Protein AF-I2E0F6-F1 (afdb_monomer_lite)

Radius of gyration: 29.68 Å; chains: 1; bounding box: 61×40×73 Å

Foldseek 3Di:
DDDDDDDPARFDWDWDDDPVDIDIDGDDDADVPGDDDPDDDDDDPVVVVVVVVVVVVVVVVLVVLLVVQVVDPQAKAQQKDKDWDCLAAAPGWIDRLFKIKGFHPDPGDHWFKWAQDPVRDTDGFDWDDDPRIIITRGDHQKMWTDDPPTIMIMGRPVDDPVGDDNSQVDPDPSHRDDDDDDDD

Sequence (184 aa):
MQFKPKTIKPDTNFLVVTNKRTYVFSLETAKRGEPQTWMLRFDYPDTRAKNAAELARKREMARGLAASASAQSVHRNDQYMKRGDDVLSPTAMWDDGTLTYLQYATGRDLPRVFAILPDGSEALANVHMDGDTLVVHSVAREWVLRLGNAVMGIRNDGFAPDGNYNASGTTLPGMVRITKEQSK

Secondary structure (DSSP, 8-state):
------SSS--EEEEEE-SS-EEEEEE----TTSPP--------HHHHHHHHHHHHHHHHHHHHHHHHHHTS----B--EEEEE-GGG--SEEEE-SS-EEEE--SSSPPPEEEEEPTTS-EEEPPEEEETTEEEESS--SEEEEEETTEEEEEEETT--TT----TTSSSSTT----PPP---

Structure (mmCIF, N/CA/C/O backbone):
data_AF-I2E0F6-F1
#
_entry.id   AF-I2E0F6-F1
#
loop_
_atom_site.group_PDB
_atom_site.id
_atom_site.type_symbol
_atom_site.label_atom_id
_atom_site.label_alt_id
_atom_site.label_comp_id
_atom_site.label_asym_id
_atom_site.label_entity_id
_atom_site.label_seq_id
_atom_site.pdbx_PDB_ins_code
_atom_site.Cartn_x
_atom_site.Cartn_y
_atom_site.Cartn_z
_atom_site.occupancy
_atom_site.B_iso_or_equiv
_atom_site.auth_seq_id
_atom_site.auth_comp_id
_atom_site.auth_asym_id
_atom_site.auth_atom_id
_atom_site.pdbx_PDB_model_num
ATOM 1 N N . MET A 1 1 ? -27.341 5.640 26.958 1.00 60.59 1 MET A N 1
ATOM 2 C CA . MET A 1 1 ? -28.692 5.987 27.454 1.00 60.59 1 MET A CA 1
ATOM 3 C C . MET A 1 1 ? -28.598 7.314 28.181 1.00 60.59 1 MET A C 1
ATOM 5 O O . MET A 1 1 ? -27.612 7.516 28.876 1.00 60.59 1 MET A O 1
ATOM 9 N N . GLN A 1 2 ? -29.570 8.203 27.988 1.00 76.50 2 GLN A N 1
ATOM 10 C CA . GLN A 1 2 ? -29.637 9.500 28.660 1.00 76.50 2 GLN A CA 1
ATOM 11 C C . GLN A 1 2 ? -30.890 9.528 29.535 1.00 76.50 2 GLN A C 1
ATOM 13 O O . GLN A 1 2 ? -31.979 9.230 29.048 1.00 76.50 2 GLN A O 1
ATOM 18 N N . PHE A 1 3 ? -30.732 9.883 30.808 1.00 77.31 3 PHE A N 1
ATOM 19 C CA . PHE A 1 3 ? -31.836 9.996 31.756 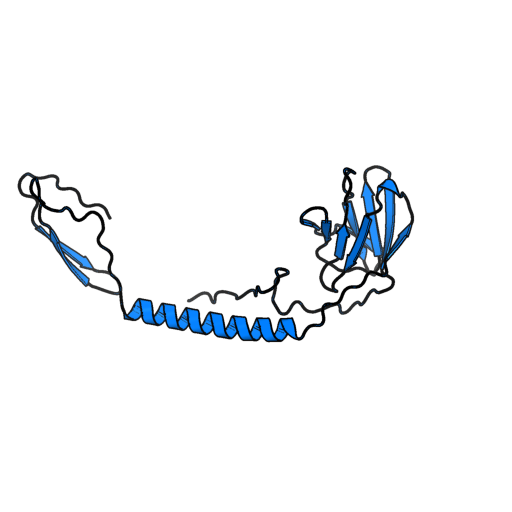1.00 77.31 3 PHE A CA 1
ATOM 20 C C . PHE A 1 3 ? -32.079 11.469 32.074 1.00 77.31 3 PHE A C 1
ATOM 22 O O . PHE A 1 3 ? -31.151 12.190 32.433 1.00 77.31 3 PHE A O 1
ATOM 29 N N . LYS A 1 4 ? -33.325 11.921 31.908 1.00 79.25 4 LYS A N 1
ATOM 30 C CA . LYS A 1 4 ? -33.754 13.277 32.258 1.00 79.25 4 LYS A CA 1
ATOM 31 C C . LYS A 1 4 ? -35.100 13.211 32.988 1.00 79.25 4 LYS A C 1
ATOM 33 O O . LYS A 1 4 ? -36.049 12.673 32.411 1.00 79.25 4 LYS A O 1
ATOM 38 N N . PRO A 1 5 ? -35.204 13.755 34.212 1.00 79.19 5 PRO A N 1
ATOM 39 C CA . PRO A 1 5 ? -36.464 13.819 34.943 1.00 79.19 5 PRO A CA 1
ATOM 40 C C . PRO A 1 5 ? -37.563 14.574 34.188 1.00 79.19 5 PRO A C 1
ATOM 42 O O . PRO A 1 5 ? -37.289 15.586 33.539 1.00 79.19 5 PRO A O 1
ATOM 45 N N . LYS A 1 6 ? -38.812 14.103 34.297 1.00 81.62 6 LYS A N 1
ATOM 46 C CA . LYS A 1 6 ? -40.003 14.770 33.729 1.00 81.62 6 LYS A CA 1
ATOM 47 C C . LYS A 1 6 ? -41.032 15.212 34.776 1.00 81.62 6 LYS A C 1
ATOM 49 O O . LYS A 1 6 ? -41.907 16.007 34.453 1.00 81.62 6 LYS A O 1
ATOM 54 N N . THR A 1 7 ? -40.946 14.707 36.004 1.00 79.19 7 THR A N 1
ATOM 55 C CA . THR A 1 7 ? -41.902 14.956 37.094 1.00 79.19 7 THR A CA 1
ATOM 56 C C . THR A 1 7 ? -41.237 15.657 38.277 1.00 79.19 7 THR A C 1
ATOM 58 O O . THR A 1 7 ? -40.022 15.615 38.437 1.00 79.19 7 THR A O 1
ATOM 61 N N . ILE A 1 8 ? -42.059 16.299 39.117 1.00 71.50 8 ILE A N 1
ATOM 62 C CA . ILE A 1 8 ? -41.630 17.107 40.276 1.00 71.50 8 ILE A CA 1
ATOM 63 C C . ILE A 1 8 ? -40.963 16.250 41.373 1.00 71.50 8 ILE A C 1
ATOM 65 O O . ILE A 1 8 ? -40.132 16.753 42.121 1.00 71.50 8 ILE A O 1
ATOM 69 N N . LYS A 1 9 ? -41.295 14.953 41.452 1.00 78.62 9 LYS A N 1
ATOM 70 C CA . LYS A 1 9 ? -40.655 13.958 42.332 1.00 78.62 9 LYS A CA 1
ATOM 71 C C . LYS A 1 9 ? -40.265 12.728 41.502 1.00 78.62 9 LYS A C 1
ATOM 73 O O . LYS A 1 9 ? -41.078 11.814 41.378 1.00 78.62 9 LYS A O 1
ATOM 78 N N . PRO A 1 10 ? -39.100 12.746 40.842 1.00 81.88 10 PRO A N 1
ATOM 79 C CA . PRO A 1 10 ? -38.738 11.737 39.850 1.00 81.88 10 PRO A CA 1
ATOM 80 C C . PRO A 1 10 ? -37.865 10.607 40.424 1.00 81.88 10 PRO A C 1
ATOM 82 O O . PRO A 1 10 ? -37.515 9.696 39.675 1.00 81.88 10 PRO A O 1
ATOM 85 N N . ASP A 1 11 ? -37.504 10.675 41.710 1.00 87.44 11 ASP A N 1
ATOM 86 C CA . ASP A 1 11 ? -36.624 9.703 42.360 1.00 87.44 11 ASP A CA 1
ATOM 87 C C . ASP A 1 11 ? -37.266 8.311 42.348 1.00 87.44 11 ASP A C 1
ATOM 89 O O . ASP A 1 11 ? -38.440 8.139 42.696 1.00 87.44 11 ASP A O 1
ATOM 93 N N . THR A 1 12 ? -36.521 7.311 41.881 1.00 88.62 12 THR A N 1
ATOM 94 C CA . THR A 1 12 ? -37.066 5.970 41.643 1.00 88.62 12 THR A CA 1
ATOM 95 C C . THR A 1 12 ? -35.973 4.914 41.514 1.00 88.62 12 THR A C 1
ATOM 97 O O . THR A 1 12 ? -34.803 5.228 41.309 1.00 88.62 12 THR A O 1
ATOM 100 N N . ASN A 1 13 ? -36.363 3.642 41.577 1.00 89.44 13 ASN A N 1
ATOM 101 C CA . ASN A 1 13 ? -35.471 2.520 41.305 1.00 89.44 13 ASN A CA 1
ATOM 102 C C . ASN A 1 13 ? -35.531 2.139 39.826 1.00 89.44 13 ASN A C 1
ATOM 104 O O . ASN A 1 13 ? -36.595 2.143 39.206 1.00 89.44 13 ASN A O 1
ATOM 108 N N . PHE A 1 14 ? -34.393 1.744 39.267 1.00 88.56 14 PHE A N 1
ATOM 109 C CA . PHE A 1 14 ? -34.283 1.342 37.873 1.00 88.56 14 PHE A CA 1
ATOM 110 C C . PHE A 1 14 ? -33.482 0.046 37.735 1.00 88.56 14 PHE A C 1
ATOM 112 O O . PHE A 1 14 ? -32.367 -0.071 38.241 1.00 88.56 14 PHE A O 1
ATOM 119 N N . LEU A 1 15 ? -34.057 -0.933 37.036 1.00 92.88 15 LEU A N 1
ATOM 120 C CA . LEU A 1 15 ? -33.448 -2.237 36.790 1.00 92.88 15 LEU A CA 1
ATOM 121 C C . LEU A 1 15 ? -33.020 -2.340 35.325 1.00 92.88 15 LEU A C 1
ATOM 123 O O . LEU A 1 15 ? -33.834 -2.158 34.421 1.00 92.88 15 LEU A O 1
ATOM 127 N N . VAL A 1 16 ? -31.761 -2.704 35.087 1.00 92.06 16 VAL A N 1
ATOM 128 C CA . VAL A 1 16 ? -31.258 -3.056 33.754 1.00 92.06 16 VAL A CA 1
ATOM 129 C C . VAL A 1 16 ? -30.823 -4.508 33.764 1.00 92.06 16 VAL A C 1
ATOM 131 O O . VAL A 1 16 ? -29.862 -4.868 34.437 1.00 92.06 16 VAL A O 1
ATOM 134 N N . VAL A 1 17 ? -31.495 -5.338 32.975 1.00 93.94 17 VAL A N 1
ATOM 135 C CA . VAL A 1 17 ? -31.113 -6.737 32.770 1.00 93.94 17 VAL A CA 1
ATOM 136 C C . VAL A 1 17 ? -30.470 -6.862 31.397 1.00 93.94 17 VAL A C 1
ATOM 138 O O . VAL A 1 17 ? -31.030 -6.431 30.392 1.00 93.94 17 VAL A O 1
ATOM 141 N N . THR A 1 18 ? -29.275 -7.437 31.351 1.00 92.62 18 THR A N 1
ATOM 142 C CA . THR A 1 18 ? -28.560 -7.747 30.108 1.00 92.62 18 THR A CA 1
ATOM 143 C C . THR A 1 18 ? -28.291 -9.244 30.028 1.00 92.62 18 THR A C 1
ATOM 145 O O . THR A 1 18 ? -28.455 -9.968 31.005 1.00 92.62 18 THR A O 1
ATOM 148 N N . ASN A 1 19 ? -27.793 -9.713 28.885 1.00 91.06 19 ASN A N 1
ATOM 149 C CA . ASN A 1 19 ? -27.371 -11.105 28.715 1.00 91.06 19 ASN A CA 1
ATOM 150 C C . ASN A 1 19 ? -26.178 -11.526 29.598 1.00 91.06 19 ASN A C 1
ATOM 152 O O . ASN A 1 19 ? -25.868 -12.710 29.661 1.00 91.06 19 ASN A O 1
ATOM 156 N N . LYS A 1 20 ? -25.473 -10.578 30.232 1.00 90.69 20 LYS A N 1
ATOM 157 C CA . LYS A 1 20 ? -24.277 -10.855 31.048 1.00 90.69 20 LYS A CA 1
ATOM 158 C C . LYS A 1 20 ? -24.418 -10.448 32.509 1.00 90.69 20 LYS A C 1
ATOM 160 O O . LYS A 1 20 ? -23.725 -11.008 33.352 1.00 90.69 20 LYS A O 1
ATOM 165 N N . ARG A 1 21 ? -25.212 -9.415 32.802 1.00 91.06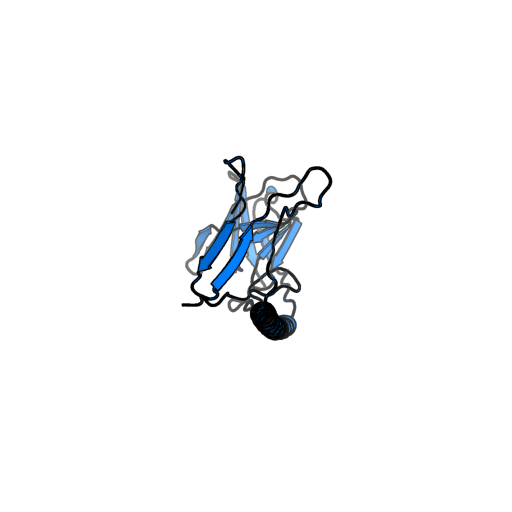 21 ARG A N 1
ATOM 166 C CA . ARG A 1 21 ? -25.278 -8.762 34.119 1.00 91.06 21 ARG A CA 1
ATOM 167 C C . ARG A 1 21 ? -26.648 -8.138 34.363 1.00 91.06 21 ARG A C 1
ATOM 169 O O . ARG A 1 21 ? -27.287 -7.667 33.419 1.00 91.06 21 ARG A O 1
ATOM 176 N N . THR A 1 22 ? -27.017 -8.052 35.633 1.00 94.31 22 THR A N 1
ATOM 177 C CA . THR A 1 22 ? -28.180 -7.306 36.118 1.00 94.31 22 THR A CA 1
ATOM 178 C C . THR A 1 22 ? -27.693 -6.134 36.961 1.00 94.31 22 THR A C 1
ATOM 180 O O . THR A 1 22 ? -26.847 -6.317 37.833 1.00 94.31 22 THR A O 1
ATOM 183 N N . TYR A 1 23 ? -28.215 -4.940 36.697 1.00 93.31 23 TYR A N 1
ATOM 184 C CA . TYR A 1 23 ? -27.896 -3.713 37.422 1.00 93.31 23 TYR A CA 1
ATOM 185 C C . TYR A 1 23 ? -29.151 -3.184 38.098 1.00 93.31 23 TYR A C 1
ATOM 187 O O . TYR A 1 23 ? -30.206 -3.106 37.468 1.00 93.31 23 TYR A O 1
ATOM 195 N N . VAL A 1 24 ? -29.012 -2.785 39.357 1.00 93.56 24 VAL A N 1
ATOM 196 C CA . VAL A 1 24 ? -30.044 -2.085 40.120 1.00 93.56 24 VAL A CA 1
ATOM 197 C C . VAL A 1 24 ? -29.503 -0.695 40.422 1.00 93.56 24 VAL A C 1
ATOM 199 O O . VAL A 1 24 ? -28.418 -0.564 40.987 1.00 93.56 24 VAL A O 1
ATOM 202 N N . PHE A 1 25 ? -30.242 0.332 40.025 1.00 91.62 25 PHE A N 1
ATOM 203 C CA . PHE A 1 25 ? -29.900 1.730 40.245 1.00 91.62 25 PHE A CA 1
ATOM 204 C C . PHE A 1 25 ? -30.945 2.383 41.143 1.00 91.62 25 PHE A C 1
ATOM 206 O O . PHE A 1 25 ? -32.141 2.218 40.906 1.00 91.62 25 PHE A O 1
ATOM 213 N N . SER A 1 26 ? -30.487 3.164 42.119 1.00 90.56 26 SER A N 1
ATOM 214 C CA . SER A 1 26 ? -31.290 4.228 42.723 1.00 90.56 26 SER A CA 1
ATOM 215 C C . SER A 1 26 ? -31.055 5.492 41.899 1.00 90.56 26 SER A C 1
ATOM 217 O O . SER A 1 26 ? -29.905 5.887 41.697 1.00 90.56 26 SER A O 1
ATOM 219 N N . LEU A 1 27 ? -32.117 6.075 41.350 1.00 88.94 27 LEU A N 1
ATOM 220 C CA . LEU A 1 27 ? -32.063 7.342 40.631 1.00 88.94 27 LEU A CA 1
ATOM 221 C C . LEU A 1 27 ? -32.519 8.451 41.570 1.00 88.94 27 LEU A C 1
ATOM 223 O O . LEU A 1 27 ? -33.662 8.447 42.022 1.00 88.94 27 LEU A O 1
ATOM 227 N N . GLU A 1 28 ? -31.632 9.411 41.806 1.00 87.31 28 GLU A N 1
ATOM 228 C CA . GLU A 1 28 ? -31.866 10.549 42.692 1.00 87.31 28 GLU A CA 1
ATOM 229 C C . GLU A 1 28 ? -31.637 11.860 41.942 1.00 87.31 28 GLU A C 1
ATOM 231 O O . GLU A 1 28 ? -30.726 11.992 41.115 1.00 87.31 28 GLU A O 1
ATOM 236 N N . THR A 1 29 ? -32.481 12.848 42.224 1.00 86.50 29 THR A N 1
ATOM 237 C CA . THR A 1 29 ? -32.364 14.179 41.634 1.00 86.50 29 THR A CA 1
ATOM 238 C C . THR A 1 29 ? -31.320 14.996 42.376 1.00 86.50 29 THR A C 1
ATOM 240 O O . THR A 1 29 ? -31.537 15.401 43.516 1.00 86.50 29 THR A O 1
ATOM 243 N N . ALA A 1 30 ? -30.220 15.320 41.701 1.00 84.44 30 ALA A N 1
ATOM 244 C CA . ALA A 1 30 ? -29.221 16.231 42.248 1.00 84.44 30 ALA A CA 1
ATOM 245 C C . ALA A 1 30 ? -29.814 17.637 42.454 1.00 84.44 30 ALA A C 1
ATOM 247 O O . ALA A 1 30 ? -30.352 18.245 41.519 1.00 84.44 30 ALA A O 1
ATOM 248 N N . LYS A 1 31 ? -29.697 18.172 43.672 1.00 83.25 31 LYS A N 1
ATOM 249 C CA . LYS A 1 31 ? -30.149 19.526 44.018 1.00 83.25 31 LYS A CA 1
ATOM 250 C C . LYS A 1 31 ? -29.177 20.583 43.496 1.00 83.25 31 LYS A C 1
ATOM 252 O O . LYS A 1 31 ? -28.051 20.307 43.081 1.00 83.25 31 LYS A O 1
ATOM 257 N N . ARG A 1 32 ? -29.612 21.846 43.522 1.00 79.19 32 ARG A N 1
ATOM 258 C CA . ARG A 1 32 ? -28.769 22.983 43.133 1.00 79.19 32 ARG A CA 1
ATOM 259 C C . ARG A 1 32 ? -27.539 23.049 44.049 1.00 79.19 32 ARG A C 1
ATOM 261 O O . ARG A 1 32 ? -27.688 23.288 45.240 1.00 79.19 32 ARG A O 1
ATOM 268 N N . GLY A 1 33 ? -26.350 22.865 43.474 1.00 82.19 33 GLY A N 1
ATOM 269 C CA . GLY A 1 33 ? -25.074 22.855 44.202 1.00 82.19 33 GLY A CA 1
ATOM 270 C C . GLY A 1 33 ? -24.514 21.461 44.509 1.00 82.19 33 GLY A C 1
ATOM 271 O O . GLY A 1 33 ? -23.384 21.372 44.974 1.00 82.19 33 GLY A O 1
ATOM 272 N N . GLU A 1 34 ? -25.249 20.383 44.214 1.00 86.31 34 GLU A N 1
ATOM 273 C CA . GLU A 1 34 ? -24.754 19.009 44.354 1.00 86.31 34 GLU A CA 1
ATOM 274 C C . GLU A 1 34 ? -24.059 18.518 43.067 1.00 86.31 34 GLU A C 1
ATOM 276 O O . GLU A 1 34 ? -24.452 18.903 41.957 1.00 86.31 34 GLU A O 1
ATOM 281 N N . PRO A 1 35 ? -23.025 17.661 43.180 1.00 84.44 35 PRO A N 1
ATOM 282 C CA . PRO A 1 35 ? -22.333 17.103 42.025 1.00 84.44 35 PRO A CA 1
ATOM 283 C C . PRO A 1 35 ? -23.261 16.195 41.207 1.00 84.44 35 PRO A C 1
ATOM 285 O O . PRO A 1 35 ? -23.839 15.237 41.715 1.00 84.44 35 PRO A O 1
ATOM 288 N N . GLN A 1 36 ? -23.379 16.484 39.910 1.00 86.94 36 GLN A N 1
ATOM 289 C CA . GLN A 1 36 ? -24.211 15.714 38.985 1.00 86.94 36 GLN A CA 1
ATOM 290 C C . GLN A 1 36 ? -23.399 14.618 38.284 1.00 86.94 36 GLN A C 1
ATOM 292 O O . GLN A 1 36 ? -22.290 14.859 37.803 1.00 86.94 36 GLN A O 1
ATOM 297 N N . THR A 1 37 ? -23.967 13.412 38.180 1.00 87.38 37 THR A N 1
ATOM 298 C CA . THR A 1 37 ? -23.343 12.300 37.446 1.00 87.38 37 THR A CA 1
ATOM 299 C C . THR A 1 37 ? -23.682 12.386 35.958 1.00 87.38 37 THR A C 1
ATOM 301 O O . THR A 1 37 ? -24.777 12.018 35.539 1.00 87.38 37 THR A O 1
ATOM 304 N N . TRP A 1 38 ? -22.731 12.850 35.144 1.00 86.31 38 TRP A N 1
ATOM 305 C CA . TRP A 1 38 ? -22.902 12.974 33.687 1.00 86.31 38 TRP A CA 1
ATOM 306 C C . TRP A 1 38 ? -22.641 11.672 32.925 1.0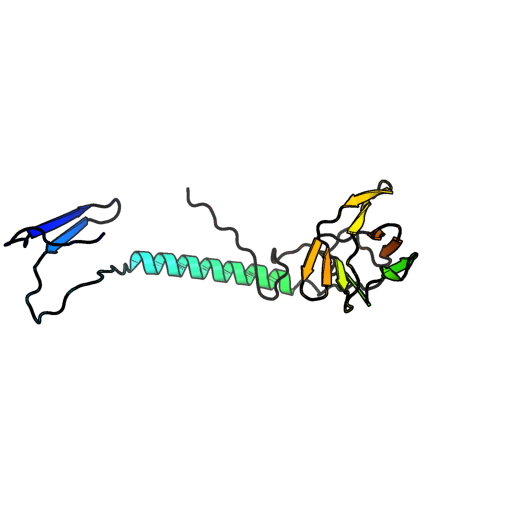0 86.31 38 TRP A C 1
ATOM 308 O O . TRP A 1 38 ? -23.287 11.397 31.915 1.00 86.31 38 TRP A O 1
ATOM 318 N N . MET A 1 39 ? -21.686 10.867 33.398 1.00 89.06 39 MET A N 1
ATOM 319 C CA . MET A 1 39 ? -21.325 9.593 32.788 1.00 89.06 39 MET A CA 1
ATOM 320 C C . MET A 1 39 ? -21.014 8.563 33.866 1.00 89.06 39 MET A C 1
ATOM 322 O O . MET A 1 39 ? -20.145 8.772 34.708 1.00 89.06 39 MET A O 1
ATOM 326 N N . LEU A 1 40 ? -21.693 7.423 33.779 1.00 88.50 40 LEU A N 1
ATOM 327 C CA . LEU A 1 40 ? -21.397 6.239 34.569 1.00 88.50 40 LEU A CA 1
ATOM 328 C C . LEU A 1 40 ? -20.832 5.165 33.642 1.00 88.50 40 LEU A C 1
ATOM 330 O O . LEU A 1 40 ? -21.498 4.739 32.696 1.00 88.50 40 LEU A O 1
ATOM 334 N N . ARG A 1 41 ? -19.599 4.727 33.908 1.00 92.12 41 ARG A N 1
ATOM 335 C CA . ARG A 1 41 ? -18.951 3.638 33.175 1.00 92.12 41 ARG A CA 1
ATOM 336 C C . ARG A 1 41 ? -18.546 2.546 34.148 1.00 92.12 41 ARG A C 1
ATOM 338 O O . ARG A 1 41 ? -17.902 2.817 35.153 1.00 92.12 41 ARG A O 1
ATOM 345 N N . PHE A 1 42 ? -18.875 1.312 33.800 1.00 90.69 42 PHE A N 1
ATOM 346 C CA . PHE A 1 42 ? -18.428 0.146 34.540 1.00 90.69 42 PHE A CA 1
ATOM 347 C C . PHE A 1 42 ? -17.128 -0.380 33.946 1.00 90.69 42 PHE A C 1
ATOM 349 O O . PHE A 1 42 ? -17.048 -0.643 32.743 1.00 90.69 42 PHE A O 1
ATOM 356 N N . ASP A 1 43 ? -16.123 -0.542 34.797 1.00 91.56 43 ASP A N 1
ATOM 357 C CA . ASP A 1 43 ? -14.919 -1.291 34.475 1.00 91.56 43 ASP A CA 1
ATOM 358 C C . ASP A 1 43 ? -15.050 -2.713 35.027 1.00 91.56 43 ASP A C 1
ATOM 360 O O . ASP A 1 43 ? -15.377 -2.917 36.195 1.00 91.56 43 ASP A O 1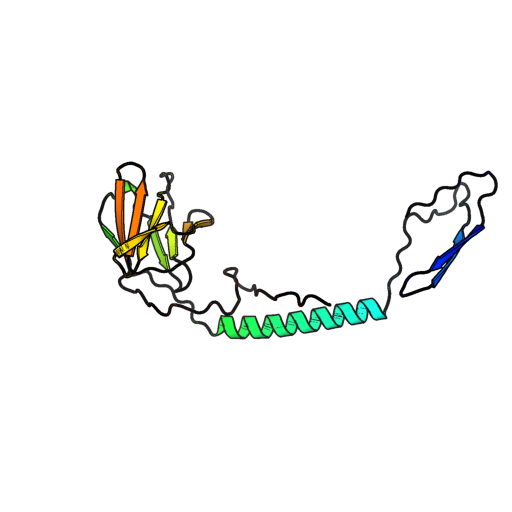
ATOM 364 N N . TYR A 1 44 ? -14.833 -3.699 34.162 1.00 92.44 44 TYR A N 1
ATOM 365 C CA . TYR A 1 44 ? -15.051 -5.103 34.479 1.00 92.44 44 TYR A CA 1
ATOM 366 C C . TYR A 1 44 ? -13.718 -5.850 34.506 1.00 92.44 44 TYR A C 1
ATOM 368 O O . TYR A 1 44 ? -13.100 -5.995 33.443 1.00 92.44 44 TYR A O 1
ATOM 376 N N . PRO A 1 45 ? -13.276 -6.367 35.669 1.00 92.75 45 PRO A N 1
ATOM 377 C CA . PRO A 1 45 ? -12.001 -7.072 35.784 1.00 92.75 45 PRO A CA 1
ATOM 378 C C . PRO A 1 45 ? -11.879 -8.268 34.833 1.00 92.75 45 PRO A C 1
ATOM 380 O O . PRO A 1 45 ? -10.840 -8.447 34.205 1.00 92.75 45 PRO A O 1
ATOM 383 N N . ASP A 1 46 ? -12.954 -9.041 34.653 1.00 91.44 46 ASP A N 1
ATOM 384 C CA . ASP A 1 46 ? -13.004 -10.185 33.735 1.00 91.44 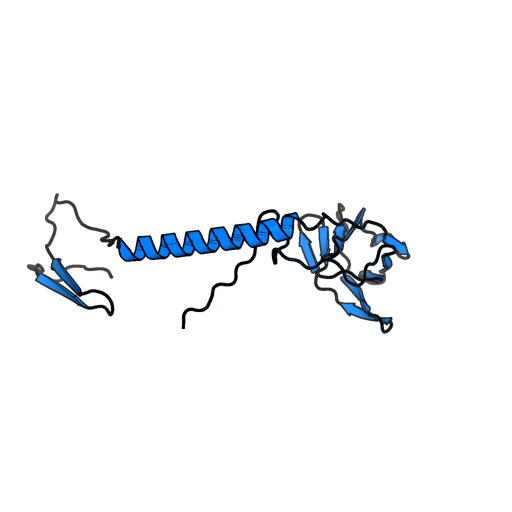46 ASP A CA 1
ATOM 385 C C . ASP A 1 46 ? -12.871 -9.756 32.268 1.00 91.44 46 ASP A C 1
ATOM 387 O O . ASP A 1 46 ? -12.197 -10.413 31.476 1.00 91.44 46 ASP A O 1
ATOM 391 N N . THR A 1 47 ? -13.478 -8.625 31.899 1.00 89.25 47 THR A N 1
ATOM 392 C CA . THR A 1 47 ? -13.389 -8.091 30.533 1.00 89.25 47 THR A CA 1
ATOM 393 C C . THR A 1 47 ? -11.996 -7.528 30.272 1.00 89.25 47 THR A C 1
ATOM 395 O O . THR A 1 47 ? -11.413 -7.800 29.224 1.00 89.25 47 THR A O 1
ATOM 398 N N . ARG A 1 48 ? -11.412 -6.811 31.241 1.00 91.88 48 ARG A N 1
ATOM 399 C CA . ARG A 1 48 ? -10.022 -6.347 31.158 1.00 91.88 48 ARG A CA 1
ATOM 400 C C . ARG A 1 48 ? -9.039 -7.505 31.044 1.00 91.88 48 ARG A C 1
ATOM 402 O O . ARG A 1 48 ? -8.166 -7.447 30.186 1.00 91.88 48 ARG A O 1
ATOM 409 N N . ALA A 1 49 ? -9.197 -8.555 31.850 1.00 91.81 49 ALA A N 1
ATOM 410 C CA . ALA A 1 49 ? -8.334 -9.732 31.801 1.00 91.81 49 ALA A CA 1
ATOM 411 C C . ALA A 1 49 ? -8.414 -10.444 30.441 1.00 91.81 49 ALA A C 1
ATOM 413 O O . ALA A 1 49 ? -7.380 -10.759 29.855 1.00 91.81 49 ALA A O 1
ATOM 414 N N . LYS A 1 50 ? -9.623 -10.629 29.892 1.00 90.19 50 LYS A N 1
ATOM 415 C CA . LYS A 1 50 ? -9.815 -11.208 28.550 1.00 90.19 50 LYS A CA 1
ATOM 416 C C . LYS A 1 50 ? -9.166 -10.361 27.457 1.00 90.19 50 LYS A C 1
ATOM 418 O O . LYS A 1 50 ? -8.414 -10.897 26.649 1.00 90.19 50 LYS A O 1
ATOM 423 N N . ASN A 1 51 ? -9.391 -9.048 27.473 1.00 90.25 51 ASN A N 1
ATOM 424 C CA . ASN A 1 51 ? -8.789 -8.133 26.502 1.00 90.25 51 ASN A CA 1
ATOM 425 C C . ASN A 1 51 ? -7.255 -8.117 26.612 1.00 90.25 51 ASN A C 1
ATOM 427 O O . ASN A 1 51 ? -6.566 -8.082 25.596 1.00 90.25 51 ASN A O 1
ATOM 431 N N . ALA A 1 52 ? -6.712 -8.167 27.832 1.00 90.94 52 ALA A N 1
ATOM 432 C CA . ALA A 1 52 ? -5.273 -8.233 28.068 1.00 90.94 52 ALA A CA 1
ATOM 433 C C . ALA A 1 52 ? -4.669 -9.545 27.545 1.00 90.94 52 ALA A C 1
ATOM 435 O O . ALA A 1 52 ? -3.628 -9.513 26.891 1.00 90.94 52 ALA A O 1
ATOM 436 N N . ALA A 1 53 ? -5.338 -10.679 27.768 1.00 91.81 53 ALA A N 1
ATOM 437 C CA . ALA A 1 53 ? -4.916 -11.974 27.240 1.00 91.81 53 ALA A CA 1
ATOM 438 C C . ALA A 1 53 ? -4.972 -12.015 25.704 1.00 91.81 53 ALA A C 1
ATOM 440 O O . ALA A 1 53 ? -4.037 -12.491 25.064 1.00 91.81 53 ALA A O 1
ATOM 441 N N . GLU A 1 54 ? -6.029 -11.475 25.092 1.00 90.31 54 GLU A N 1
ATOM 442 C CA . GLU A 1 54 ? -6.136 -11.368 23.633 1.00 90.31 54 GLU A CA 1
ATOM 443 C C . GLU A 1 54 ? -5.034 -10.468 23.055 1.00 90.31 54 GLU A C 1
ATOM 445 O O . GLU A 1 54 ? -4.410 -10.807 22.049 1.00 90.31 54 GLU A O 1
ATOM 450 N N . LEU A 1 55 ? -4.744 -9.343 23.713 1.00 90.00 55 LEU A N 1
ATOM 451 C CA . LEU A 1 55 ? -3.661 -8.450 23.317 1.00 90.00 55 LEU A CA 1
ATOM 452 C C . LEU A 1 55 ? -2.289 -9.126 23.441 1.00 90.00 55 LEU A C 1
ATOM 454 O O . LEU A 1 55 ? -1.453 -8.958 22.556 1.00 90.00 55 LEU A O 1
ATOM 458 N N . ALA A 1 56 ? -2.057 -9.898 24.506 1.00 90.81 56 ALA A N 1
ATOM 459 C CA . ALA A 1 56 ? -0.831 -10.671 24.681 1.00 90.81 56 ALA A CA 1
ATOM 460 C C . ALA A 1 56 ? -0.657 -11.701 23.554 1.00 90.81 56 ALA A C 1
ATOM 462 O O . ALA A 1 56 ? 0.381 -11.699 22.897 1.00 90.81 56 ALA A O 1
ATOM 463 N N . ARG A 1 57 ? -1.705 -12.474 23.235 1.00 89.06 57 ARG A N 1
ATOM 464 C CA . ARG A 1 57 ? -1.694 -13.431 22.113 1.00 89.06 57 ARG A CA 1
ATOM 465 C C . ARG A 1 57 ? -1.401 -12.758 20.774 1.00 89.06 57 ARG A C 1
ATOM 467 O O . ARG A 1 57 ? -0.565 -13.233 20.013 1.00 89.06 57 ARG A O 1
ATOM 474 N N . LYS A 1 58 ? -2.049 -11.622 20.489 1.00 88.38 58 LYS A N 1
ATOM 475 C CA . LYS A 1 58 ? -1.787 -10.850 19.261 1.00 88.38 58 LYS A CA 1
ATOM 476 C C . LYS A 1 58 ? -0.344 -10.361 19.193 1.00 88.38 58 LYS A C 1
ATOM 478 O O . LYS A 1 58 ? 0.248 -10.390 18.123 1.00 88.38 58 LYS A O 1
ATOM 483 N N . ARG A 1 59 ? 0.236 -9.935 20.319 1.00 87.75 59 ARG A N 1
ATOM 484 C CA . ARG A 1 59 ? 1.645 -9.517 20.386 1.00 87.75 59 ARG A CA 1
ATOM 485 C C . ARG A 1 59 ? 2.603 -10.681 20.154 1.00 87.75 59 ARG A C 1
ATOM 487 O O . ARG A 1 59 ? 3.593 -10.497 19.458 1.00 87.75 59 ARG A O 1
ATOM 494 N N . GLU A 1 60 ? 2.326 -11.856 20.709 1.00 88.69 60 GLU A N 1
ATOM 495 C CA . GLU A 1 60 ? 3.133 -13.059 20.467 1.00 88.69 60 GLU A CA 1
ATOM 496 C C . GLU A 1 60 ? 3.078 -13.485 18.999 1.00 88.69 60 GLU A C 1
ATOM 498 O O . GLU A 1 60 ? 4.121 -13.675 18.376 1.00 88.69 60 GLU A O 1
ATOM 503 N N . MET A 1 61 ? 1.879 -13.526 18.411 1.00 85.81 61 MET A N 1
ATOM 504 C CA . MET A 1 61 ? 1.704 -13.804 16.985 1.00 85.81 61 MET A CA 1
ATOM 505 C C . MET A 1 61 ? 2.423 -12.765 16.116 1.00 85.81 61 MET A C 1
ATOM 507 O O . MET A 1 61 ? 3.123 -13.129 15.173 1.00 85.81 61 MET A O 1
ATOM 511 N N . ALA A 1 62 ? 2.319 -11.479 16.471 1.00 85.25 62 ALA A N 1
ATOM 512 C CA . ALA A 1 62 ? 3.014 -10.414 15.759 1.00 85.25 62 ALA A CA 1
ATOM 513 C C . ALA A 1 62 ? 4.535 -10.602 15.788 1.00 85.25 62 ALA A C 1
ATOM 515 O O . ALA A 1 62 ? 5.195 -10.436 14.768 1.00 85.25 62 ALA A O 1
ATOM 516 N N . ARG A 1 63 ? 5.090 -10.987 16.945 1.00 84.62 63 ARG A N 1
ATOM 517 C CA . ARG A 1 63 ? 6.522 -11.276 17.094 1.00 84.62 63 ARG A CA 1
ATOM 518 C C . ARG A 1 63 ? 6.959 -12.463 16.240 1.00 84.62 63 ARG A C 1
ATOM 520 O O . ARG A 1 63 ? 8.006 -12.373 15.613 1.00 84.62 63 ARG A O 1
ATOM 527 N N . GLY A 1 64 ? 6.170 -13.537 16.182 1.00 81.00 64 GLY A N 1
ATOM 528 C CA . GLY A 1 64 ? 6.478 -14.699 15.338 1.00 81.00 64 GLY A CA 1
ATOM 529 C C . GLY A 1 64 ? 6.495 -14.361 13.843 1.00 81.00 64 GLY A C 1
ATOM 530 O O . GLY A 1 64 ? 7.431 -14.727 13.130 1.00 81.00 64 GLY A O 1
ATOM 531 N N . LEU A 1 65 ? 5.501 -13.596 13.378 1.00 81.00 65 LEU A N 1
ATOM 532 C CA . LEU A 1 65 ? 5.443 -13.110 11.994 1.00 81.00 65 LEU A CA 1
ATOM 533 C C . LEU A 1 65 ? 6.598 -12.150 11.683 1.00 81.00 65 LEU A C 1
ATOM 535 O O . LEU A 1 65 ? 7.243 -12.285 10.648 1.00 81.00 65 LEU A O 1
ATOM 539 N N . ALA A 1 66 ? 6.903 -11.221 12.592 1.00 77.38 66 ALA A N 1
ATOM 540 C CA . ALA A 1 66 ? 7.999 -10.272 12.421 1.00 77.38 66 ALA A CA 1
ATOM 541 C C . ALA A 1 66 ? 9.368 -10.968 12.399 1.00 77.38 66 ALA A C 1
ATOM 543 O O . ALA A 1 66 ? 10.205 -10.619 11.575 1.00 77.38 66 ALA A O 1
ATOM 544 N N . ALA A 1 67 ? 9.585 -11.981 13.246 1.00 76.06 67 ALA A N 1
ATOM 545 C CA . ALA A 1 67 ? 10.805 -12.786 13.225 1.00 76.06 67 ALA A CA 1
ATOM 546 C C . ALA A 1 67 ? 10.971 -13.513 11.880 1.00 76.06 67 ALA A C 1
ATOM 548 O O . ALA A 1 67 ? 12.045 -13.466 11.281 1.00 76.06 67 ALA A O 1
ATOM 549 N N . SER A 1 68 ? 9.887 -14.102 11.367 1.00 68.50 68 SER A N 1
ATOM 550 C CA . SER A 1 68 ? 9.875 -14.777 10.062 1.00 68.50 68 SER A CA 1
ATOM 551 C C . SER A 1 68 ? 10.151 -13.807 8.909 1.00 68.50 68 SER A C 1
ATOM 553 O O . SER A 1 68 ? 10.925 -14.130 8.016 1.00 68.50 68 SER A O 1
ATOM 555 N N . ALA A 1 69 ? 9.576 -12.601 8.953 1.00 68.31 69 ALA A N 1
ATOM 556 C CA . ALA A 1 69 ? 9.821 -11.552 7.964 1.00 68.31 69 ALA A CA 1
ATOM 557 C C . ALA A 1 69 ? 11.251 -10.989 8.045 1.00 68.31 69 ALA A C 1
ATOM 559 O O . ALA A 1 69 ? 11.873 -10.755 7.021 1.00 68.31 69 ALA A O 1
ATOM 560 N N . SER A 1 70 ? 11.811 -10.817 9.247 1.00 61.66 70 SER A N 1
ATOM 561 C CA . SER A 1 70 ? 13.184 -10.317 9.427 1.00 61.66 70 SER A CA 1
ATOM 562 C C . SER A 1 70 ? 14.265 -11.293 8.952 1.00 61.66 70 SER A C 1
ATOM 564 O O . SER A 1 70 ? 15.380 -10.875 8.658 1.00 61.66 70 SER A O 1
ATOM 566 N N . ALA A 1 71 ? 13.936 -12.586 8.867 1.00 60.19 71 ALA A N 1
ATOM 567 C CA . ALA A 1 71 ? 14.804 -13.597 8.272 1.00 60.19 71 ALA A CA 1
ATOM 568 C C . ALA A 1 71 ? 14.808 -13.542 6.732 1.00 60.19 71 ALA A C 1
ATOM 570 O O . ALA A 1 71 ? 15.672 -14.156 6.105 1.00 60.19 71 ALA A O 1
ATOM 571 N N . GLN A 1 72 ? 13.864 -12.825 6.112 1.00 59.38 72 GLN A N 1
ATOM 572 C CA . GLN A 1 72 ? 13.858 -12.600 4.671 1.00 59.38 72 GLN A CA 1
ATOM 573 C C . GLN A 1 72 ? 14.863 -11.491 4.358 1.00 59.38 72 GLN A C 1
ATOM 575 O O . GLN A 1 72 ? 14.761 -10.375 4.865 1.00 59.38 72 GLN A O 1
ATOM 580 N N . SER A 1 73 ? 15.874 -11.818 3.552 1.00 56.50 73 SER A N 1
ATOM 581 C CA . SER A 1 73 ? 16.854 -10.837 3.088 1.00 56.50 73 SER A CA 1
ATOM 582 C C . SER A 1 73 ? 16.134 -9.724 2.325 1.00 56.50 73 SER A C 1
ATOM 584 O O . SER A 1 73 ? 15.212 -10.007 1.558 1.00 56.50 73 SER A O 1
ATOM 586 N N . VAL A 1 74 ? 16.549 -8.469 2.523 1.00 64.38 74 VAL A N 1
ATOM 587 C CA . VAL A 1 74 ? 16.051 -7.335 1.735 1.00 64.38 74 VAL A CA 1
ATOM 588 C C . VAL A 1 74 ? 16.549 -7.533 0.307 1.00 64.38 74 VAL A C 1
ATOM 590 O O . VAL A 1 74 ? 17.671 -7.161 -0.033 1.00 64.38 74 VAL A O 1
ATOM 593 N N . HIS A 1 75 ? 15.740 -8.191 -0.519 1.00 72.88 75 HIS A N 1
ATOM 594 C CA . HIS A 1 75 ? 16.012 -8.290 -1.939 1.00 72.88 75 HIS A CA 1
ATOM 595 C C . HIS A 1 75 ? 15.791 -6.911 -2.547 1.00 72.88 75 HIS A C 1
ATOM 597 O O . HIS A 1 75 ? 14.761 -6.281 -2.319 1.00 72.88 75 HIS A O 1
ATOM 603 N N . ARG A 1 76 ? 16.780 -6.432 -3.292 1.00 87.75 76 ARG A N 1
ATOM 604 C CA . ARG A 1 76 ? 16.636 -5.268 -4.153 1.00 87.75 76 ARG A CA 1
ATOM 605 C C . ARG A 1 76 ? 17.297 -5.602 -5.476 1.00 87.75 76 ARG A C 1
ATOM 607 O O . ARG A 1 76 ? 18.517 -5.731 -5.527 1.00 87.75 76 ARG A O 1
ATOM 614 N N . ASN A 1 77 ? 16.486 -5.746 -6.511 1.00 92.44 77 ASN A N 1
ATOM 615 C CA . ASN A 1 77 ? 16.935 -5.944 -7.876 1.00 92.44 77 ASN A CA 1
ATOM 616 C C . ASN A 1 77 ? 16.773 -4.639 -8.658 1.00 92.44 77 ASN A C 1
ATOM 618 O O . ASN A 1 77 ? 15.671 -4.118 -8.781 1.00 92.44 77 ASN A O 1
ATOM 622 N N . ASP A 1 78 ? 17.872 -4.110 -9.180 1.00 95.06 78 ASP A N 1
ATOM 623 C CA . ASP A 1 78 ? 17.940 -2.893 -9.993 1.00 95.06 78 ASP A CA 1
ATOM 624 C C . ASP A 1 78 ? 18.357 -3.177 -11.449 1.00 95.06 78 ASP A C 1
ATOM 626 O O . ASP A 1 78 ? 18.603 -2.251 -12.224 1.00 95.06 78 ASP A O 1
ATOM 630 N N . GLN A 1 79 ? 18.396 -4.452 -11.856 1.00 96.25 79 GLN A N 1
ATOM 631 C CA . GLN A 1 79 ? 18.830 -4.891 -13.185 1.00 96.25 79 GLN A CA 1
ATOM 632 C C . GLN A 1 79 ? 17.731 -4.690 -14.239 1.00 96.25 79 GLN A C 1
ATOM 634 O O . GLN A 1 79 ? 17.161 -5.644 -14.770 1.00 96.25 79 GLN A O 1
ATOM 639 N N . TYR A 1 80 ? 17.438 -3.429 -14.552 1.00 96.94 80 TYR A N 1
ATOM 640 C CA . TYR A 1 80 ? 16.416 -3.027 -15.515 1.00 96.94 80 TYR A CA 1
ATOM 641 C C . TYR A 1 80 ? 17.020 -2.343 -16.743 1.00 96.94 80 TYR A C 1
ATOM 643 O O . TYR A 1 80 ? 17.817 -1.412 -16.641 1.00 96.94 80 TYR A O 1
ATOM 651 N N . MET A 1 81 ? 16.585 -2.776 -17.925 1.00 96.88 81 MET A N 1
ATOM 652 C CA . MET A 1 81 ? 16.961 -2.208 -19.219 1.00 96.88 81 MET A CA 1
ATOM 653 C C . MET A 1 81 ? 15.743 -1.565 -19.871 1.00 96.88 81 MET A C 1
ATOM 655 O O . MET A 1 81 ? 14.660 -2.139 -19.847 1.00 96.88 81 MET A O 1
ATOM 659 N N . LYS A 1 82 ? 15.906 -0.399 -20.497 1.00 96.31 82 LYS A N 1
ATOM 660 C CA . LYS A 1 82 ? 14.807 0.344 -21.136 1.00 96.31 82 LYS A CA 1
ATOM 661 C C . LYS A 1 82 ? 15.065 0.581 -22.621 1.00 96.31 82 LYS A C 1
ATOM 663 O O . LYS A 1 82 ? 16.214 0.700 -23.046 1.00 96.31 82 LYS A O 1
ATOM 668 N N . ARG A 1 83 ? 13.993 0.686 -23.406 1.00 97.06 83 ARG A N 1
ATOM 669 C CA . ARG A 1 83 ? 14.025 1.045 -24.830 1.00 97.06 83 ARG A CA 1
ATOM 670 C C . ARG A 1 83 ? 12.728 1.744 -25.235 1.00 97.06 83 ARG A C 1
ATOM 672 O O . ARG A 1 83 ? 11.652 1.243 -24.934 1.00 97.06 83 ARG A O 1
ATOM 679 N N . GLY A 1 84 ? 12.822 2.838 -25.986 1.00 96.62 84 GLY A N 1
ATOM 680 C CA . GLY A 1 84 ? 11.664 3.571 -26.509 1.00 96.62 84 GLY A CA 1
ATOM 681 C C . GLY A 1 84 ? 11.736 5.053 -26.163 1.00 96.62 84 GLY A C 1
ATOM 682 O O . GLY A 1 84 ? 12.829 5.611 -26.090 1.00 96.62 84 GLY A O 1
ATOM 683 N N . ASP A 1 85 ? 10.583 5.679 -25.956 1.00 96.19 85 ASP A N 1
ATOM 684 C CA . ASP A 1 85 ? 10.488 7.122 -25.742 1.00 96.19 85 ASP A CA 1
ATOM 685 C C . ASP A 1 85 ? 10.961 7.543 -24.342 1.00 96.19 85 ASP A C 1
ATOM 687 O O . ASP A 1 85 ? 10.246 7.379 -23.352 1.00 96.19 85 ASP A O 1
ATOM 691 N N . ASP A 1 86 ? 12.141 8.166 -24.255 1.00 92.81 86 ASP A N 1
ATOM 692 C CA . ASP A 1 86 ? 12.777 8.607 -22.997 1.00 92.81 86 ASP A CA 1
ATOM 693 C C . ASP A 1 86 ? 11.955 9.615 -22.172 1.00 92.81 86 ASP A C 1
ATOM 695 O O . ASP A 1 86 ? 12.237 9.839 -20.989 1.00 92.81 86 ASP A O 1
ATOM 699 N N . VAL A 1 87 ? 10.909 10.208 -22.756 1.00 92.00 87 VAL A N 1
ATOM 700 C CA . VAL A 1 87 ? 9.942 11.032 -22.015 1.00 92.00 87 VAL A CA 1
ATOM 701 C C . VAL A 1 87 ? 9.258 10.232 -20.899 1.00 92.00 87 VAL A C 1
ATOM 703 O O . VAL A 1 87 ? 8.996 10.799 -19.841 1.00 92.00 87 VAL A O 1
ATOM 706 N N . LEU A 1 88 ? 9.072 8.918 -21.095 1.00 94.50 88 LEU A N 1
ATOM 707 C CA . LEU A 1 88 ? 8.449 7.993 -20.139 1.00 94.50 88 LEU A CA 1
ATOM 708 C C . LEU A 1 88 ? 9.440 7.349 -19.170 1.00 94.50 88 LEU A C 1
ATOM 710 O O . LEU A 1 88 ? 9.038 6.526 -18.353 1.00 94.50 88 LEU A O 1
ATOM 714 N N . SER A 1 89 ? 10.731 7.673 -19.269 1.00 94.44 89 SER A N 1
ATOM 715 C CA . SER A 1 89 ? 11.737 7.019 -18.440 1.00 94.44 89 SER A CA 1
ATOM 716 C C . SER A 1 89 ? 11.546 7.387 -16.968 1.00 94.44 89 SER A C 1
ATOM 718 O O . SER A 1 89 ? 11.598 8.580 -16.649 1.00 94.44 89 SER A O 1
ATOM 720 N N . PRO A 1 90 ? 11.459 6.402 -16.056 1.00 95.00 90 PRO A N 1
ATOM 721 C CA . PRO A 1 90 ? 11.635 6.676 -14.638 1.00 95.00 90 PRO A CA 1
ATOM 722 C C . PRO A 1 90 ? 13.073 7.150 -14.367 1.00 95.00 90 PRO A C 1
ATOM 724 O O . PRO A 1 90 ? 13.996 6.865 -15.141 1.00 95.00 90 PRO A O 1
ATOM 727 N N . THR A 1 91 ? 13.267 7.881 -13.269 1.00 95.06 91 THR A N 1
ATOM 728 C CA . THR A 1 91 ? 14.590 8.299 -12.775 1.00 95.06 91 THR A CA 1
ATOM 729 C C . THR A 1 91 ? 15.336 7.149 -12.108 1.00 95.06 91 THR A C 1
ATOM 731 O O . THR A 1 91 ? 16.561 7.105 -12.161 1.00 95.06 91 THR A O 1
ATOM 734 N N . ALA A 1 92 ? 14.603 6.207 -11.514 1.00 95.50 92 ALA A N 1
ATOM 735 C CA . ALA A 1 92 ? 15.125 4.951 -10.995 1.00 95.50 92 ALA A CA 1
ATOM 736 C C . ALA A 1 92 ? 14.040 3.871 -11.062 1.00 95.50 92 ALA A C 1
ATOM 738 O O . ALA A 1 92 ? 12.852 4.176 -10.959 1.00 95.50 92 ALA A O 1
ATOM 739 N N . MET A 1 93 ? 14.444 2.612 -11.223 1.00 96.00 93 MET A N 1
ATOM 740 C CA . MET A 1 93 ? 13.532 1.473 -11.192 1.00 96.00 93 MET A CA 1
ATOM 741 C C . MET A 1 93 ? 14.191 0.290 -10.491 1.00 96.00 93 MET A C 1
ATOM 743 O O . MET A 1 93 ? 15.363 0.011 -10.731 1.00 96.00 93 MET A O 1
ATOM 747 N N . TRP A 1 94 ? 13.456 -0.367 -9.601 1.00 95.56 94 TRP A N 1
ATOM 748 C CA . TRP A 1 94 ? 13.907 -1.568 -8.899 1.00 95.56 94 TRP A CA 1
ATOM 749 C C . TRP A 1 94 ? 12.710 -2.420 -8.478 1.00 95.56 94 TRP A C 1
ATOM 751 O O . TRP A 1 94 ? 11.575 -1.954 -8.510 1.00 95.56 94 TRP A O 1
ATOM 761 N N . ASP A 1 95 ? 12.949 -3.647 -8.037 1.00 94.06 95 ASP A N 1
ATOM 762 C CA . ASP A 1 95 ? 11.955 -4.471 -7.352 1.00 94.06 95 ASP A CA 1
ATOM 763 C C . ASP A 1 95 ? 12.531 -5.111 -6.085 1.00 94.06 95 ASP A C 1
ATOM 765 O O . ASP A 1 95 ? 13.749 -5.157 -5.897 1.00 94.06 95 ASP A O 1
ATOM 769 N N . ASP A 1 96 ? 11.648 -5.560 -5.196 1.00 89.38 96 ASP A N 1
ATOM 770 C CA . ASP A 1 96 ? 11.997 -6.296 -3.972 1.00 89.38 96 ASP A CA 1
ATOM 771 C C . ASP A 1 96 ? 11.601 -7.785 -4.027 1.00 89.38 96 ASP A C 1
ATOM 773 O O . ASP A 1 96 ? 11.544 -8.485 -3.010 1.00 89.38 96 ASP A O 1
ATOM 777 N N . GLY A 1 97 ? 11.308 -8.290 -5.229 1.00 88.00 97 GLY A N 1
ATOM 778 C CA . GLY A 1 97 ? 10.778 -9.633 -5.456 1.00 88.00 97 GLY A CA 1
ATOM 779 C C . GLY A 1 97 ? 9.285 -9.788 -5.144 1.00 88.00 97 GLY A C 1
ATOM 780 O O . GLY A 1 97 ? 8.735 -10.859 -5.389 1.00 88.00 97 GLY A O 1
ATOM 781 N N . THR A 1 98 ? 8.613 -8.751 -4.630 1.00 88.31 98 THR A N 1
ATOM 782 C CA . THR A 1 98 ? 7.151 -8.714 -4.433 1.00 88.31 98 THR A CA 1
ATOM 783 C C . THR A 1 98 ? 6.505 -7.571 -5.220 1.00 88.31 98 THR A C 1
ATOM 785 O O . THR A 1 98 ? 5.455 -7.753 -5.840 1.00 88.31 98 THR A O 1
ATOM 788 N N . LEU A 1 99 ? 7.127 -6.394 -5.203 1.00 92.38 99 LEU A N 1
ATOM 789 C CA . LEU A 1 99 ? 6.669 -5.159 -5.830 1.00 92.38 99 LEU A CA 1
ATOM 790 C C . LEU A 1 99 ? 7.748 -4.574 -6.733 1.00 92.38 99 LEU A C 1
ATOM 792 O O . LEU A 1 99 ? 8.934 -4.664 -6.423 1.00 92.38 99 LEU A O 1
ATOM 796 N N . THR A 1 100 ? 7.316 -3.898 -7.798 1.00 95.31 100 THR A N 1
ATOM 797 C CA . THR A 1 100 ? 8.199 -3.115 -8.672 1.00 95.31 100 THR A CA 1
ATOM 798 C C . THR A 1 100 ? 7.977 -1.626 -8.429 1.00 95.31 100 THR A C 1
ATOM 800 O O . THR A 1 100 ? 6.843 -1.159 -8.357 1.00 95.31 100 THR A O 1
ATOM 803 N N . TYR A 1 101 ? 9.056 -0.868 -8.323 1.00 96.31 101 TYR A N 1
ATOM 804 C CA . TYR A 1 101 ? 9.076 0.545 -7.974 1.00 96.31 101 TYR A CA 1
ATOM 805 C C . TYR A 1 101 ? 9.616 1.340 -9.157 1.00 96.31 101 TYR A C 1
ATOM 807 O O . TYR A 1 101 ? 10.735 1.095 -9.603 1.00 96.31 101 TYR A O 1
ATOM 815 N N . LEU A 1 102 ? 8.832 2.288 -9.672 1.00 96.88 102 LEU A N 1
ATOM 816 C CA . LEU A 1 102 ? 9.252 3.219 -10.719 1.00 96.88 102 LEU A CA 1
ATOM 817 C C . LEU A 1 102 ? 9.263 4.629 -10.135 1.00 96.88 102 LEU A C 1
ATOM 819 O O . LEU A 1 102 ? 8.210 5.233 -9.937 1.00 96.88 102 LEU A O 1
ATOM 823 N N . GLN A 1 103 ? 10.445 5.164 -9.857 1.00 96.31 103 GLN A N 1
ATOM 824 C CA . GLN A 1 103 ? 10.587 6.510 -9.317 1.00 96.31 103 GLN A CA 1
ATOM 825 C C . GLN A 1 103 ? 10.515 7.550 -10.434 1.00 96.31 103 GLN A C 1
ATOM 827 O O . GLN A 1 103 ? 11.219 7.450 -11.439 1.00 96.31 103 GLN A O 1
ATOM 832 N N . TYR A 1 104 ? 9.698 8.576 -10.229 1.00 94.88 104 TYR A N 1
ATOM 833 C CA . TYR A 1 104 ? 9.574 9.753 -11.078 1.00 94.88 104 TYR A CA 1
ATOM 834 C C . TYR A 1 104 ? 9.836 11.000 -10.236 1.00 94.88 104 TYR A C 1
ATOM 836 O O . TYR A 1 104 ? 8.925 11.760 -9.919 1.00 94.88 104 TYR A O 1
ATOM 844 N N . ALA A 1 105 ? 11.107 11.256 -9.920 1.00 89.50 105 ALA A N 1
ATOM 845 C CA . ALA A 1 105 ? 11.533 12.477 -9.231 1.00 89.50 105 ALA A CA 1
ATOM 846 C C . ALA A 1 105 ? 11.523 13.704 -10.177 1.00 89.50 105 ALA A C 1
ATOM 848 O O . ALA A 1 105 ? 12.502 14.440 -10.297 1.00 89.50 105 ALA A O 1
ATOM 849 N N . THR A 1 106 ? 10.431 13.888 -10.928 1.00 86.75 106 THR A N 1
ATOM 850 C CA . THR A 1 106 ? 10.250 14.925 -11.954 1.00 86.75 106 THR A CA 1
ATOM 851 C C . THR A 1 106 ? 8.785 15.365 -12.018 1.00 86.75 106 THR A C 1
ATOM 853 O O . THR A 1 106 ? 7.900 14.620 -11.617 1.00 86.75 106 THR A O 1
ATOM 856 N N . GLY A 1 107 ? 8.505 16.542 -12.585 1.00 84.00 107 GLY A N 1
ATOM 857 C CA . GLY A 1 107 ? 7.134 17.011 -12.842 1.00 84.00 107 GLY A CA 1
ATOM 858 C C . GLY A 1 107 ? 6.509 16.487 -14.141 1.00 84.00 107 GLY A C 1
ATOM 859 O O . GLY A 1 107 ? 5.658 17.167 -14.705 1.00 84.00 107 GLY A O 1
ATOM 860 N N . ARG A 1 108 ? 6.988 15.356 -14.678 1.00 85.75 108 ARG A N 1
ATOM 861 C CA . ARG A 1 108 ? 6.456 14.760 -15.914 1.00 85.75 108 ARG A CA 1
ATOM 862 C C . ARG A 1 108 ? 5.169 13.988 -15.628 1.00 85.75 108 ARG A C 1
ATOM 864 O O . ARG A 1 108 ? 4.996 13.447 -14.539 1.00 85.75 108 ARG A O 1
ATOM 871 N N . ASP A 1 109 ? 4.309 13.897 -16.635 1.00 89.31 109 ASP A N 1
ATOM 872 C CA . ASP A 1 109 ? 3.107 13.069 -16.572 1.00 89.31 109 ASP A CA 1
ATOM 873 C C . ASP A 1 109 ? 3.462 11.585 -16.400 1.00 89.31 109 ASP A C 1
ATOM 875 O O . ASP A 1 109 ? 4.411 11.074 -17.001 1.00 89.31 109 ASP A O 1
ATOM 879 N N . LEU A 1 110 ? 2.671 10.884 -15.586 1.00 94.12 110 LEU A N 1
ATOM 880 C CA . LEU A 1 110 ? 2.885 9.471 -15.281 1.00 94.12 110 LEU A CA 1
ATOM 881 C C . LEU A 1 110 ? 2.284 8.572 -16.374 1.00 94.12 110 LEU A C 1
ATOM 883 O O . LEU A 1 110 ? 1.121 8.760 -16.752 1.00 94.12 110 LEU A O 1
ATOM 887 N N . PRO A 1 111 ? 3.022 7.559 -16.861 1.00 95.81 111 PRO A N 1
ATOM 888 C CA . PRO A 1 111 ? 2.498 6.627 -17.848 1.00 95.81 111 PRO A CA 1
ATOM 889 C C . PRO A 1 111 ? 1.535 5.611 -17.227 1.00 95.81 111 PRO A C 1
ATOM 891 O O . PRO A 1 111 ? 1.536 5.350 -16.023 1.00 95.81 111 PRO A O 1
ATOM 894 N N . ARG A 1 112 ? 0.755 4.949 -18.086 1.00 97.19 112 ARG A N 1
ATOM 895 C CA . ARG A 1 112 ? 0.120 3.673 -17.736 1.00 97.19 112 ARG A CA 1
ATOM 896 C C . ARG A 1 112 ? 1.137 2.544 -17.842 1.00 97.19 112 ARG A C 1
ATOM 898 O O . ARG A 1 112 ? 1.915 2.512 -18.794 1.00 97.19 112 ARG A O 1
ATOM 905 N N . VAL A 1 113 ? 1.089 1.620 -16.885 1.00 98.00 113 VAL A N 1
ATOM 906 C CA . VAL A 1 113 ? 2.015 0.487 -16.770 1.00 98.00 113 VAL A CA 1
ATOM 907 C C . VAL A 1 113 ? 1.302 -0.805 -17.156 1.00 98.00 113 VAL A C 1
ATOM 909 O O . VAL A 1 113 ? 0.241 -1.119 -16.613 1.00 98.00 113 VAL A O 1
ATOM 912 N N . PHE A 1 114 ? 1.902 -1.562 -18.067 1.00 98.00 114 PHE A N 1
ATOM 913 C CA . PHE A 1 114 ? 1.433 -2.872 -18.506 1.00 98.00 114 PHE A CA 1
ATOM 914 C C . PHE A 1 114 ? 2.531 -3.909 -18.286 1.00 98.00 114 PHE A C 1
ATOM 916 O O . PHE A 1 114 ? 3.694 -3.636 -18.573 1.00 98.00 114 PHE A O 1
ATOM 923 N N . ALA A 1 115 ? 2.170 -5.086 -17.787 1.00 97.25 115 ALA A N 1
ATOM 924 C CA . ALA A 1 115 ? 3.054 -6.246 -17.737 1.00 97.25 115 ALA A CA 1
ATOM 925 C C . ALA A 1 115 ? 2.894 -7.071 -19.017 1.00 97.25 115 ALA A C 1
ATOM 927 O O . ALA A 1 115 ? 1.772 -7.229 -19.504 1.00 97.25 115 ALA A O 1
ATOM 928 N N . ILE A 1 116 ? 3.989 -7.634 -19.527 1.00 96.38 116 ILE A N 1
ATOM 929 C CA . ILE A 1 116 ? 3.925 -8.672 -20.560 1.00 96.38 116 ILE A CA 1
ATOM 930 C C . ILE A 1 116 ? 3.782 -10.030 -19.879 1.00 96.38 116 ILE A C 1
ATOM 932 O O . ILE A 1 116 ? 4.622 -10.431 -19.067 1.00 96.38 116 ILE A O 1
ATOM 936 N N . LEU A 1 117 ? 2.700 -10.732 -20.199 1.00 93.00 117 LEU A N 1
ATOM 937 C CA . LEU A 1 117 ? 2.431 -12.079 -19.713 1.00 93.00 117 LEU A CA 1
ATOM 938 C C . LEU A 1 117 ? 3.286 -13.121 -20.461 1.00 93.00 117 LEU A C 1
ATOM 940 O O . LEU A 1 117 ? 3.808 -12.835 -21.539 1.00 93.00 117 LEU A O 1
ATOM 944 N N . PRO A 1 118 ? 3.431 -14.354 -19.934 1.00 89.00 118 PRO A N 1
ATOM 945 C CA . PRO A 1 118 ? 4.223 -15.405 -20.586 1.00 89.00 118 PRO A CA 1
ATOM 946 C C . PRO A 1 118 ? 3.768 -15.776 -22.006 1.00 89.00 118 PRO A C 1
ATOM 948 O O . PRO A 1 118 ? 4.555 -16.324 -22.771 1.00 89.00 118 PRO A O 1
ATOM 951 N N . ASP A 1 119 ? 2.512 -15.494 -22.355 1.00 92.25 119 ASP A N 1
ATOM 952 C CA . ASP A 1 119 ? 1.950 -15.688 -23.697 1.00 92.25 119 ASP A CA 1
ATOM 953 C C . ASP A 1 119 ? 2.216 -14.505 -24.652 1.00 92.25 119 ASP A C 1
ATOM 955 O O . ASP A 1 119 ? 1.815 -14.547 -25.814 1.00 92.25 119 ASP A O 1
ATOM 959 N N . GLY A 1 120 ? 2.898 -13.459 -24.175 1.00 92.25 120 GLY A N 1
ATOM 960 C CA . GLY A 1 120 ? 3.214 -12.240 -24.916 1.00 92.25 120 GLY A CA 1
ATOM 961 C C . GLY A 1 120 ? 2.112 -11.177 -24.902 1.00 92.25 120 GLY A C 1
ATOM 962 O O . GLY A 1 120 ? 2.286 -10.128 -25.521 1.00 92.25 120 GLY A O 1
ATOM 963 N N . SER A 1 121 ? 0.985 -11.412 -24.224 1.00 95.31 121 SER A N 1
ATOM 964 C CA . SER A 1 121 ? -0.095 -10.426 -24.120 1.00 95.31 121 SER A CA 1
ATOM 965 C C . SER A 1 121 ? 0.198 -9.336 -23.077 1.00 95.31 121 SER A C 1
ATOM 967 O O . SER A 1 121 ? 0.925 -9.553 -22.108 1.00 95.31 121 SER A O 1
ATOM 969 N N . GLU A 1 122 ? -0.371 -8.142 -23.276 1.00 95.81 122 GLU A N 1
ATOM 970 C CA . GLU A 1 122 ? -0.271 -7.026 -22.325 1.00 95.81 122 GLU A CA 1
ATOM 971 C C . GLU A 1 122 ? -1.399 -7.094 -21.285 1.00 95.81 122 GLU A C 1
ATOM 973 O O . GLU A 1 122 ? -2.581 -7.113 -21.634 1.00 95.81 122 GLU A O 1
ATOM 978 N N . ALA A 1 123 ? -1.044 -7.043 -20.001 1.00 96.69 123 ALA A N 1
ATOM 979 C CA . ALA A 1 123 ? -1.985 -6.925 -18.892 1.00 96.69 123 ALA A CA 1
ATOM 980 C C . ALA A 1 123 ? -1.788 -5.595 -18.157 1.00 96.69 123 ALA A C 1
ATOM 982 O O . ALA A 1 123 ? -0.669 -5.238 -17.790 1.00 96.69 123 ALA A O 1
ATOM 983 N N . LEU A 1 124 ? -2.877 -4.858 -17.914 1.00 97.56 124 LEU A N 1
ATOM 984 C CA . LEU A 1 124 ? -2.816 -3.625 -17.129 1.00 97.56 124 LEU A CA 1
ATOM 985 C C . LEU A 1 124 ? -2.365 -3.942 -15.699 1.00 97.56 124 LEU A C 1
ATOM 987 O O . LEU A 1 124 ? -2.972 -4.774 -15.023 1.00 97.56 124 LEU A O 1
ATOM 991 N N . ALA A 1 125 ? -1.325 -3.255 -15.237 1.00 96.69 125 ALA A N 1
ATOM 992 C CA . ALA A 1 125 ? -0.795 -3.468 -13.905 1.00 96.69 125 ALA A CA 1
ATOM 993 C C . ALA A 1 125 ? -1.597 -2.688 -12.853 1.00 96.69 125 ALA A C 1
ATOM 995 O O . ALA A 1 125 ? -1.990 -1.538 -13.065 1.00 96.69 125 ALA A O 1
ATOM 996 N N . ASN A 1 126 ? -1.793 -3.301 -11.685 1.00 96.56 126 ASN A N 1
ATOM 997 C CA . ASN A 1 126 ? -2.307 -2.596 -10.516 1.00 96.56 126 ASN A CA 1
ATOM 998 C C . ASN A 1 126 ? -1.188 -1.744 -9.918 1.00 96.56 126 ASN A C 1
ATOM 1000 O O . ASN A 1 126 ? -0.114 -2.259 -9.598 1.00 96.56 126 ASN A O 1
ATOM 1004 N N . VAL A 1 127 ? -1.443 -0.446 -9.771 1.00 96.62 127 VAL A N 1
ATOM 1005 C CA . VAL A 1 127 ? -0.447 0.530 -9.322 1.00 96.62 127 VAL A CA 1
ATOM 1006 C C . VAL A 1 127 ? -1.028 1.487 -8.291 1.00 96.62 127 VAL A C 1
ATOM 1008 O O . VAL A 1 127 ? -2.235 1.731 -8.257 1.00 96.62 127 VAL A O 1
ATOM 1011 N N . HIS A 1 128 ? -0.154 2.067 -7.478 1.00 95.19 128 HIS A N 1
ATOM 1012 C CA . HIS A 1 128 ? -0.459 3.228 -6.647 1.00 95.19 128 HIS A CA 1
ATOM 1013 C C . HIS A 1 128 ? 0.756 4.153 -6.563 1.00 95.19 128 HIS A C 1
ATOM 1015 O O . HIS A 1 128 ? 1.870 3.741 -6.879 1.00 95.19 128 HIS A O 1
ATOM 1021 N N . MET A 1 129 ? 0.533 5.397 -6.143 1.00 94.50 129 MET A N 1
ATOM 1022 C CA . MET A 1 129 ? 1.607 6.351 -5.873 1.00 94.50 129 MET A CA 1
ATOM 1023 C C . MET A 1 129 ? 1.995 6.315 -4.396 1.00 94.50 129 MET A C 1
ATOM 1025 O O . MET A 1 129 ? 1.119 6.393 -3.534 1.00 94.50 129 MET A O 1
ATOM 1029 N N . ASP A 1 130 ? 3.297 6.260 -4.133 1.00 93.25 130 ASP A N 1
ATOM 1030 C CA . ASP A 1 130 ? 3.912 6.508 -2.831 1.00 93.25 130 ASP A CA 1
ATOM 1031 C C . ASP A 1 130 ? 4.999 7.579 -2.996 1.00 93.25 130 ASP A C 1
ATOM 1033 O O . ASP A 1 130 ? 6.043 7.346 -3.606 1.00 93.25 130 ASP A O 1
ATOM 1037 N N . GLY A 1 131 ? 4.714 8.800 -2.536 1.00 93.25 131 GLY A N 1
ATOM 1038 C CA . GLY A 1 131 ? 5.569 9.961 -2.783 1.00 93.25 131 GLY A CA 1
ATOM 1039 C C . GLY A 1 131 ? 5.778 10.229 -4.279 1.00 93.25 131 GLY A C 1
ATOM 1040 O O . GLY A 1 131 ? 4.827 10.503 -5.010 1.00 93.25 131 GLY A O 1
ATOM 1041 N N . ASP A 1 132 ? 7.033 10.163 -4.719 1.00 94.44 132 ASP A N 1
ATOM 1042 C CA . ASP A 1 132 ? 7.467 10.319 -6.112 1.00 94.44 132 ASP A CA 1
ATOM 1043 C C . ASP A 1 132 ? 7.580 8.978 -6.863 1.00 94.44 132 ASP A C 1
ATOM 1045 O O . ASP A 1 132 ? 8.098 8.931 -7.978 1.00 94.44 132 ASP A O 1
ATOM 1049 N N . THR A 1 133 ? 7.125 7.878 -6.262 1.00 95.94 133 THR A N 1
ATOM 1050 C CA . THR A 1 133 ? 7.316 6.525 -6.784 1.00 95.94 133 THR A CA 1
ATOM 1051 C C . THR A 1 133 ? 5.983 5.884 -7.155 1.00 95.94 133 THR A C 1
ATOM 1053 O O . THR A 1 133 ? 5.063 5.777 -6.346 1.00 95.94 133 THR A O 1
ATOM 1056 N N . LEU A 1 134 ? 5.888 5.419 -8.399 1.00 96.00 134 LEU A N 1
ATOM 1057 C CA . LEU A 1 134 ? 4.789 4.601 -8.887 1.00 96.00 134 LEU A CA 1
ATOM 1058 C C . LEU A 1 134 ? 5.081 3.137 -8.547 1.00 96.00 134 LEU A C 1
ATOM 1060 O O . LEU A 1 134 ? 5.971 2.511 -9.125 1.00 96.00 134 LEU A O 1
ATOM 1064 N N . VAL A 1 135 ? 4.337 2.600 -7.587 1.00 96.44 135 VAL A N 1
ATOM 1065 C CA . VAL A 1 135 ? 4.534 1.254 -7.049 1.00 96.44 135 VAL A CA 1
ATOM 1066 C C . VAL A 1 135 ? 3.550 0.288 -7.691 1.00 96.44 135 VAL A C 1
ATOM 1068 O O . VAL A 1 135 ? 2.328 0.421 -7.552 1.00 96.44 135 VAL A O 1
ATOM 1071 N N . VAL A 1 136 ? 4.098 -0.719 -8.358 1.00 96.88 136 VAL A N 1
ATOM 1072 C CA . VAL A 1 136 ? 3.385 -1.751 -9.102 1.00 96.88 136 VAL A CA 1
ATOM 1073 C C . VAL A 1 136 ? 3.247 -3.009 -8.255 1.00 96.88 136 VAL A C 1
ATOM 1075 O O . VAL A 1 136 ? 4.221 -3.522 -7.705 1.00 96.88 136 VAL A O 1
ATOM 1078 N N . HIS A 1 137 ? 2.026 -3.537 -8.169 1.00 94.12 137 HIS A N 1
ATOM 1079 C CA . HIS A 1 137 ? 1.670 -4.697 -7.340 1.00 94.12 137 HIS A CA 1
ATOM 1080 C C . HIS A 1 137 ? 1.984 -6.034 -8.020 1.00 94.12 137 HIS A C 1
ATOM 1082 O O . HIS A 1 137 ? 1.138 -6.922 -8.087 1.00 94.12 137 HIS A O 1
ATOM 1088 N N . SER A 1 138 ? 3.173 -6.143 -8.605 1.00 92.44 138 SER A N 1
ATOM 1089 C CA . SER A 1 138 ? 3.727 -7.374 -9.178 1.00 92.44 138 SER A CA 1
ATOM 1090 C C . SER A 1 138 ? 5.175 -7.151 -9.612 1.00 92.44 138 SER A C 1
ATOM 1092 O O . SER A 1 138 ? 5.630 -6.011 -9.742 1.00 92.44 138 SER A O 1
ATOM 1094 N N . VAL A 1 139 ? 5.877 -8.253 -9.876 1.00 93.62 139 VAL A N 1
ATOM 1095 C CA . VAL A 1 139 ? 7.170 -8.282 -10.566 1.00 93.62 139 VAL A CA 1
ATOM 1096 C C . VAL A 1 139 ? 6.983 -9.051 -11.870 1.00 93.62 139 VAL A C 1
ATOM 1098 O O . VAL A 1 139 ? 6.379 -10.123 -11.876 1.00 93.62 139 VAL A O 1
ATOM 1101 N N . ALA A 1 140 ? 7.478 -8.504 -12.978 1.00 94.62 140 ALA A N 1
ATOM 1102 C CA . ALA A 1 140 ? 7.372 -9.108 -14.303 1.00 94.62 140 ALA A CA 1
ATOM 1103 C C . ALA A 1 140 ? 8.715 -9.045 -15.037 1.00 94.62 140 ALA A C 1
ATOM 1105 O O . ALA A 1 140 ? 9.559 -8.190 -14.750 1.00 94.62 140 ALA A O 1
ATOM 1106 N N . ARG A 1 141 ? 8.899 -9.958 -15.999 1.00 95.62 141 ARG A N 1
ATOM 1107 C CA . ARG A 1 141 ? 10.090 -10.002 -16.858 1.00 95.62 141 ARG A CA 1
ATOM 1108 C C . ARG A 1 141 ? 10.154 -8.797 -17.790 1.00 95.62 141 ARG A C 1
ATOM 1110 O O . ARG A 1 141 ? 11.236 -8.283 -18.052 1.00 95.62 141 ARG A O 1
ATOM 1117 N N . GLU A 1 142 ? 9.007 -8.363 -18.294 1.00 97.12 142 GLU A N 1
ATOM 1118 C CA . GLU A 1 142 ? 8.898 -7.268 -19.248 1.00 97.12 142 GLU A CA 1
ATOM 1119 C C . GLU A 1 142 ? 7.703 -6.377 -18.908 1.00 97.12 142 GLU A C 1
ATOM 1121 O O . GLU A 1 142 ? 6.640 -6.848 -18.495 1.00 97.12 142 GLU A O 1
ATOM 1126 N N . TRP A 1 143 ? 7.901 -5.080 -19.104 1.00 97.94 143 TRP A N 1
ATOM 1127 C CA . TRP A 1 143 ? 6.926 -4.027 -18.880 1.00 97.94 143 TRP A CA 1
ATOM 1128 C C . TRP A 1 143 ? 6.815 -3.143 -20.114 1.00 97.94 143 TRP A C 1
ATOM 1130 O O . TRP A 1 143 ? 7.797 -2.908 -20.821 1.00 97.94 143 TRP A O 1
ATOM 1140 N N . VAL A 1 144 ? 5.631 -2.582 -20.324 1.00 98.00 144 VAL A N 1
ATOM 1141 C CA . VAL A 1 144 ? 5.379 -1.550 -21.325 1.00 98.00 144 VAL A CA 1
ATOM 1142 C C . VAL A 1 144 ? 4.745 -0.347 -20.641 1.00 98.00 144 VAL A C 1
ATOM 1144 O O . VAL A 1 144 ? 3.725 -0.454 -19.961 1.00 98.00 144 VAL A O 1
ATOM 1147 N N . LEU A 1 145 ? 5.360 0.815 -20.824 1.00 97.62 145 LEU A N 1
ATOM 1148 C CA . LEU A 1 145 ? 4.867 2.109 -20.378 1.00 97.62 145 LEU A CA 1
ATOM 1149 C C . LEU A 1 145 ? 4.246 2.841 -21.562 1.00 97.62 145 LEU A C 1
ATOM 1151 O O . LEU A 1 145 ? 4.847 2.898 -22.637 1.00 97.62 145 LEU A O 1
ATOM 1155 N N . ARG A 1 146 ? 3.053 3.411 -21.372 1.00 97.38 146 ARG A N 1
ATOM 1156 C CA . ARG A 1 146 ? 2.328 4.136 -22.427 1.00 97.38 146 ARG A CA 1
ATOM 1157 C C . ARG A 1 146 ? 1.794 5.471 -21.922 1.00 97.38 146 ARG A C 1
ATOM 1159 O O . ARG A 1 146 ? 1.173 5.526 -20.859 1.00 97.38 146 ARG A O 1
ATOM 1166 N N . LEU A 1 147 ? 1.966 6.523 -22.719 1.00 96.69 147 LEU A N 1
ATOM 1167 C CA . LEU A 1 147 ? 1.338 7.829 -22.502 1.00 96.69 147 LEU A CA 1
ATOM 1168 C C . LEU A 1 147 ? 1.06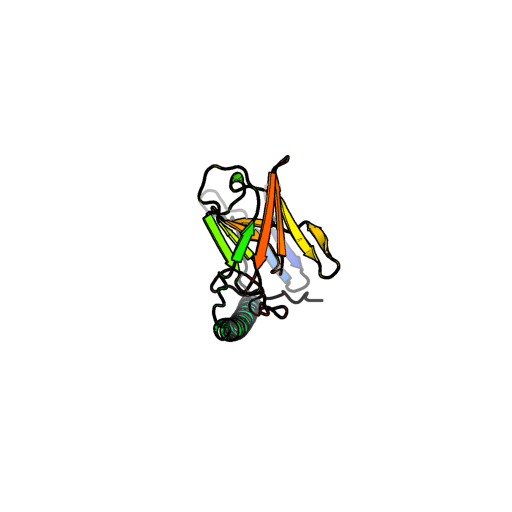7 8.503 -23.853 1.00 96.69 147 LEU A C 1
ATOM 1170 O O . LEU A 1 147 ? 1.990 8.910 -24.558 1.00 96.69 147 LEU A O 1
ATOM 1174 N N . GLY A 1 148 ? -0.208 8.611 -24.235 1.00 94.62 148 GLY A N 1
ATOM 1175 C CA . GLY A 1 148 ? -0.573 9.060 -25.580 1.00 94.62 148 GLY A CA 1
ATOM 1176 C C . GLY A 1 148 ? 0.040 8.146 -26.646 1.00 94.62 148 GLY A C 1
ATOM 1177 O O . GLY A 1 148 ? -0.186 6.938 -26.621 1.00 94.62 148 GLY A O 1
ATOM 1178 N N . ASN A 1 149 ? 0.836 8.723 -27.549 1.00 95.50 149 ASN A N 1
ATOM 1179 C CA . ASN A 1 149 ? 1.554 7.981 -28.592 1.00 95.50 149 ASN A CA 1
ATOM 1180 C C . ASN A 1 149 ? 2.945 7.496 -28.154 1.00 95.50 149 ASN A C 1
ATOM 1182 O O . ASN A 1 149 ? 3.577 6.759 -28.905 1.00 95.50 149 ASN A O 1
ATOM 1186 N N . ALA A 1 150 ? 3.425 7.916 -26.979 1.00 96.69 150 ALA A N 1
ATOM 1187 C CA . ALA A 1 150 ? 4.728 7.508 -26.476 1.00 96.69 150 ALA A CA 1
ATOM 1188 C C . ALA A 1 150 ? 4.660 6.095 -25.884 1.00 96.69 150 ALA A C 1
ATOM 1190 O O . ALA A 1 150 ? 3.713 5.757 -25.159 1.00 96.69 150 ALA A O 1
ATOM 1191 N N . VAL A 1 151 ? 5.677 5.286 -26.175 1.00 97.62 151 VAL A N 1
ATOM 1192 C CA . VAL A 1 151 ? 5.806 3.901 -25.718 1.00 97.62 151 VAL A CA 1
ATOM 1193 C C . VAL A 1 151 ? 7.241 3.623 -25.278 1.00 97.62 151 VAL A C 1
ATOM 1195 O O . VAL A 1 151 ? 8.203 3.904 -25.992 1.00 97.62 151 VAL A O 1
ATOM 1198 N N . MET A 1 152 ? 7.392 3.008 -24.109 1.00 97.50 152 MET A N 1
ATOM 1199 C CA . MET A 1 152 ? 8.677 2.520 -23.614 1.00 97.50 152 MET A CA 1
ATOM 1200 C C . MET A 1 152 ? 8.542 1.074 -23.148 1.00 97.50 152 MET A C 1
ATOM 1202 O O . MET A 1 152 ? 7.712 0.768 -22.301 1.00 97.50 152 MET A O 1
ATOM 1206 N N . GLY A 1 153 ? 9.379 0.193 -23.685 1.00 97.69 153 GLY A N 1
ATOM 1207 C CA . GLY A 1 153 ? 9.567 -1.160 -23.176 1.00 97.69 153 GLY A CA 1
ATOM 1208 C C . GLY A 1 153 ? 10.657 -1.186 -22.109 1.00 97.69 153 GLY A C 1
ATOM 1209 O O . GLY A 1 153 ? 11.690 -0.525 -22.249 1.00 97.69 153 GLY A O 1
ATOM 1210 N N . ILE A 1 154 ? 10.441 -1.962 -21.054 1.00 97.88 154 ILE A N 1
ATOM 1211 C CA . ILE A 1 154 ? 11.410 -2.193 -19.987 1.00 97.88 154 ILE A CA 1
ATOM 1212 C C . ILE A 1 154 ? 11.548 -3.699 -19.766 1.00 97.88 154 ILE A C 1
ATOM 1214 O O . ILE A 1 154 ? 10.551 -4.400 -19.634 1.00 97.88 154 ILE A O 1
ATOM 1218 N N . ARG A 1 155 ? 12.782 -4.195 -19.696 1.00 97.44 155 ARG A N 1
ATOM 1219 C CA . ARG A 1 155 ? 13.118 -5.597 -19.432 1.00 97.44 155 ARG A CA 1
ATOM 1220 C C . ARG A 1 155 ? 13.825 -5.716 -18.085 1.00 97.44 155 ARG A C 1
ATOM 1222 O O . ARG A 1 155 ? 14.743 -4.949 -17.808 1.00 97.44 155 ARG A O 1
ATOM 1229 N N . ASN A 1 156 ? 13.384 -6.665 -17.268 1.00 96.50 156 ASN A N 1
ATOM 1230 C CA . ASN A 1 156 ? 14.002 -7.045 -16.004 1.00 96.50 156 ASN A CA 1
ATOM 1231 C C . ASN A 1 156 ? 14.994 -8.195 -16.251 1.00 96.50 156 ASN A C 1
ATOM 1233 O O . ASN A 1 156 ? 14.592 -9.343 -16.461 1.00 96.50 156 ASN A O 1
ATOM 1237 N N . ASP A 1 157 ? 16.287 -7.883 -16.238 1.00 95.94 157 ASP A N 1
ATOM 1238 C CA . ASP A 1 157 ? 17.368 -8.848 -16.472 1.00 95.94 157 ASP A CA 1
ATOM 1239 C C . ASP A 1 157 ? 17.655 -9.700 -15.229 1.00 95.94 157 ASP A C 1
ATOM 1241 O O . ASP A 1 157 ? 18.109 -10.837 -15.359 1.00 95.94 157 ASP A O 1
ATOM 1245 N N . GLY A 1 158 ? 17.294 -9.195 -14.048 1.00 92.56 158 GLY A N 1
ATOM 1246 C CA . GLY A 1 158 ? 17.354 -9.902 -12.769 1.00 92.56 158 GLY A CA 1
ATOM 1247 C C . GLY A 1 158 ? 16.068 -10.653 -12.410 1.00 92.56 158 GLY A C 1
ATOM 1248 O O . GLY A 1 158 ? 15.877 -11.006 -11.249 1.00 92.56 158 GLY A O 1
ATOM 1249 N N . PHE A 1 159 ? 15.161 -10.879 -13.369 1.00 91.19 159 PHE A N 1
ATOM 1250 C CA . PHE A 1 159 ? 13.838 -11.440 -13.088 1.00 91.19 159 PHE A CA 1
ATOM 1251 C C . PHE A 1 159 ? 13.905 -12.841 -12.459 1.00 91.19 159 PHE A C 1
ATOM 1253 O O . PHE A 1 159 ? 14.303 -13.814 -13.109 1.00 91.19 159 PHE A O 1
ATOM 1260 N N . ALA A 1 160 ? 13.418 -12.947 -11.221 1.00 86.62 160 ALA A N 1
ATOM 1261 C CA . ALA A 1 160 ? 13.228 -14.198 -10.498 1.00 86.62 160 ALA A CA 1
ATOM 1262 C C . ALA A 1 160 ? 11.729 -14.571 -10.476 1.00 86.62 160 ALA A C 1
ATOM 1264 O O . ALA A 1 160 ? 10.948 -13.879 -9.822 1.00 86.62 160 ALA A O 1
ATOM 1265 N N . PRO A 1 161 ? 11.300 -15.650 -11.162 1.00 78.12 161 PRO A N 1
ATOM 1266 C CA . PRO A 1 161 ? 9.880 -15.988 -11.308 1.00 78.12 161 PRO A CA 1
ATOM 1267 C C . PRO A 1 161 ? 9.204 -16.389 -9.993 1.00 78.12 161 PRO A C 1
ATOM 1269 O O . PRO A 1 161 ? 8.009 -16.159 -9.834 1.00 78.12 161 PRO A O 1
ATOM 1272 N N . ASP A 1 162 ? 9.964 -16.956 -9.054 1.00 79.81 162 ASP A N 1
ATOM 1273 C CA . ASP A 1 162 ? 9.439 -17.383 -7.754 1.00 79.81 162 ASP A CA 1
ATOM 1274 C C . ASP A 1 162 ? 9.277 -16.210 -6.768 1.00 79.81 162 ASP A C 1
ATOM 1276 O O . ASP A 1 162 ? 8.540 -16.327 -5.787 1.00 79.81 162 ASP A O 1
ATOM 1280 N N . GLY A 1 163 ? 9.926 -15.070 -7.045 1.00 76.75 163 GLY A N 1
ATOM 1281 C CA . GLY A 1 163 ? 9.868 -13.860 -6.226 1.00 76.75 163 GLY A CA 1
ATOM 1282 C C . GLY A 1 163 ? 10.196 -14.095 -4.747 1.00 76.75 163 GLY A C 1
ATOM 1283 O O . GLY A 1 163 ? 10.937 -15.010 -4.384 1.00 76.75 163 GLY A O 1
ATOM 1284 N N . ASN A 1 164 ? 9.621 -13.253 -3.885 1.00 76.44 164 ASN A N 1
ATOM 1285 C CA . ASN A 1 164 ? 9.673 -13.407 -2.434 1.00 76.44 164 ASN A CA 1
ATOM 1286 C C . ASN A 1 164 ? 8.262 -13.534 -1.854 1.00 76.44 164 ASN A C 1
ATOM 1288 O O . ASN A 1 164 ? 7.370 -12.737 -2.140 1.00 76.44 164 ASN A O 1
ATOM 1292 N N . TYR A 1 165 ? 8.056 -14.516 -0.978 1.00 77.44 165 TYR A N 1
ATOM 1293 C CA . TYR A 1 165 ? 6.801 -14.624 -0.239 1.00 77.44 165 TYR A CA 1
ATOM 1294 C C . TYR A 1 165 ? 6.705 -13.515 0.814 1.00 77.44 165 TYR A C 1
ATOM 1296 O O . TYR A 1 165 ? 7.549 -13.444 1.702 1.00 77.44 165 TYR A O 1
ATOM 1304 N N . ASN A 1 166 ? 5.657 -12.689 0.791 1.00 77.31 166 ASN A N 1
ATOM 1305 C CA . ASN A 1 166 ? 5.459 -11.659 1.813 1.00 77.31 166 ASN A CA 1
ATOM 1306 C C . ASN A 1 166 ? 4.936 -12.266 3.135 1.00 77.31 166 ASN A C 1
ATOM 1308 O O . ASN A 1 166 ? 3.725 -12.353 3.361 1.00 77.31 166 ASN A O 1
ATOM 1312 N N . ALA A 1 167 ? 5.852 -12.657 4.029 1.00 77.31 167 ALA A N 1
ATOM 1313 C CA . ALA A 1 167 ? 5.515 -13.291 5.306 1.00 77.31 167 ALA A CA 1
ATOM 1314 C C . ALA A 1 167 ? 4.841 -12.342 6.312 1.00 77.31 167 ALA A C 1
ATOM 1316 O O . ALA A 1 167 ? 4.033 -12.786 7.130 1.00 77.31 167 ALA A O 1
ATOM 1317 N N . SER A 1 168 ? 5.137 -11.038 6.258 1.00 75.38 168 SER A N 1
ATOM 1318 C CA . SER A 1 168 ? 4.499 -10.038 7.127 1.00 75.38 168 SER A CA 1
ATOM 1319 C C . SER A 1 168 ? 3.069 -9.712 6.675 1.00 75.38 168 SER A C 1
ATOM 1321 O O . SER A 1 168 ? 2.266 -9.210 7.465 1.00 75.38 168 SER A O 1
ATOM 1323 N N . GLY A 1 169 ? 2.732 -9.996 5.413 1.00 78.12 169 GLY A N 1
ATOM 1324 C CA . GLY A 1 169 ? 1.445 -9.668 4.805 1.00 78.12 169 GLY A CA 1
ATOM 1325 C C . GLY A 1 169 ? 1.215 -8.163 4.637 1.00 78.12 169 GLY A C 1
ATOM 1326 O O . GLY A 1 169 ? 0.063 -7.736 4.531 1.00 78.12 169 GLY A O 1
ATOM 1327 N N . THR A 1 170 ? 2.285 -7.363 4.669 1.00 78.25 170 THR A N 1
ATOM 1328 C CA . THR A 1 170 ? 2.277 -5.905 4.492 1.00 78.25 170 THR A CA 1
ATOM 1329 C C . THR A 1 170 ? 3.614 -5.431 3.923 1.00 78.25 170 THR A C 1
ATOM 1331 O O . THR A 1 170 ? 4.607 -6.147 3.969 1.00 78.25 170 THR A O 1
ATOM 1334 N N . THR A 1 171 ? 3.641 -4.230 3.360 1.00 74.69 171 THR A N 1
ATOM 1335 C CA . THR A 1 171 ? 4.854 -3.573 2.845 1.00 74.69 171 THR A CA 1
ATOM 1336 C C . THR A 1 171 ? 5.413 -2.552 3.837 1.00 74.69 171 THR A C 1
ATOM 1338 O O . THR A 1 171 ? 6.504 -2.028 3.644 1.00 74.69 171 THR A O 1
ATOM 1341 N N . LEU A 1 172 ? 4.681 -2.272 4.922 1.00 74.56 172 LEU A N 1
ATOM 1342 C CA . LEU A 1 172 ? 5.095 -1.313 5.941 1.00 74.56 172 LEU A CA 1
ATOM 1343 C C . LEU A 1 172 ? 6.158 -1.917 6.876 1.00 74.56 172 LEU A C 1
ATOM 1345 O O . LEU A 1 172 ? 5.882 -2.936 7.523 1.00 74.56 172 LEU A O 1
ATOM 1349 N N . PRO A 1 173 ? 7.333 -1.275 7.022 1.00 70.62 173 PRO A N 1
ATOM 1350 C CA . PRO A 1 173 ? 8.376 -1.744 7.926 1.00 70.62 173 PRO A CA 1
ATOM 1351 C C . PRO A 1 173 ? 7.878 -1.874 9.370 1.00 70.62 173 PRO A C 1
ATOM 1353 O O . PRO A 1 173 ? 7.216 -0.985 9.903 1.00 70.62 173 PRO A O 1
ATOM 1356 N N . GLY A 1 174 ? 8.203 -2.996 10.016 1.00 75.12 174 GLY A N 1
ATOM 1357 C CA . GLY A 1 174 ? 7.837 -3.264 11.413 1.00 75.12 174 GLY A CA 1
ATOM 1358 C C . GLY A 1 174 ? 6.359 -3.598 11.650 1.00 75.12 174 GLY A C 1
ATOM 1359 O O . GLY A 1 174 ? 5.961 -3.799 12.799 1.00 75.12 174 GLY A O 1
ATOM 1360 N N . MET A 1 175 ? 5.547 -3.686 10.594 1.00 79.19 175 MET A N 1
ATOM 1361 C CA . MET A 1 175 ? 4.134 -4.048 10.680 1.00 79.19 175 MET A CA 1
ATOM 1362 C C . MET A 1 175 ? 3.920 -5.487 10.212 1.00 79.19 175 MET A C 1
ATOM 1364 O O . MET A 1 175 ? 4.642 -5.998 9.362 1.00 79.19 175 MET A O 1
ATOM 1368 N N . VAL A 1 176 ? 2.892 -6.141 10.754 1.00 83.44 176 VAL A N 1
ATOM 1369 C CA . VAL A 1 176 ? 2.453 -7.477 10.329 1.00 83.44 176 VAL A CA 1
ATOM 1370 C C . VAL A 1 176 ? 0.931 -7.532 10.298 1.00 83.44 176 VAL A C 1
ATOM 1372 O O . VAL A 1 176 ? 0.256 -6.972 11.168 1.00 83.44 176 VAL A O 1
ATOM 1375 N N . ARG A 1 177 ? 0.370 -8.200 9.290 1.00 83.38 177 ARG A N 1
ATOM 1376 C CA . ARG A 1 177 ? -1.074 -8.370 9.148 1.00 83.38 177 ARG A CA 1
ATOM 1377 C C . ARG A 1 177 ? -1.532 -9.579 9.955 1.00 83.38 177 ARG A C 1
ATOM 1379 O O . ARG A 1 177 ? -1.185 -10.711 9.642 1.00 83.38 177 ARG A O 1
ATOM 1386 N N . ILE A 1 178 ? -2.369 -9.334 10.961 1.00 83.56 178 ILE A N 1
ATOM 1387 C CA . ILE A 1 178 ? -3.027 -10.384 11.745 1.00 83.56 178 ILE A CA 1
ATOM 1388 C C . ILE A 1 178 ? -4.512 -10.383 11.398 1.00 83.56 178 ILE A C 1
ATOM 1390 O O . ILE A 1 178 ? -5.207 -9.387 11.612 1.00 83.56 178 ILE A O 1
ATOM 1394 N N . THR A 1 179 ? -5.008 -11.500 10.869 1.00 80.75 179 THR A N 1
ATOM 1395 C CA . THR A 1 179 ? -6.437 -11.670 10.597 1.00 80.75 179 THR A CA 1
ATOM 1396 C C . THR A 1 179 ? -7.188 -11.799 11.916 1.00 80.75 179 THR A C 1
ATOM 1398 O O . THR A 1 179 ? -6.813 -12.576 12.792 1.00 80.75 179 THR A O 1
ATOM 1401 N N . LYS A 1 180 ? -8.268 -11.033 12.074 1.00 74.88 180 LYS A N 1
ATOM 1402 C CA . LYS A 1 180 ? -9.168 -11.206 13.212 1.00 74.88 180 LYS A CA 1
ATOM 1403 C C . LYS A 1 180 ? -9.981 -12.477 12.979 1.00 74.88 180 LYS A C 1
ATOM 1405 O O . LYS A 1 180 ? -10.756 -12.525 12.027 1.00 74.88 180 LYS A O 1
ATOM 1410 N N . GLU A 1 181 ? -9.824 -13.484 13.833 1.00 64.88 181 GLU A N 1
ATOM 1411 C CA . GLU A 1 181 ? -10.759 -14.608 13.841 1.00 64.88 181 GLU A CA 1
ATOM 1412 C C . GLU A 1 181 ? -12.165 -14.066 14.126 1.00 64.88 181 GLU A C 1
ATOM 1414 O O . GLU A 1 181 ? -12.395 -13.347 15.104 1.00 64.88 181 GLU A O 1
ATOM 1419 N N . GLN A 1 182 ? -13.097 -14.349 13.217 1.00 41.12 182 GLN A N 1
ATOM 1420 C CA . GLN A 1 182 ? -14.509 -14.059 13.418 1.00 41.12 182 GLN A CA 1
ATOM 1421 C C . GLN A 1 182 ? -14.987 -14.970 14.551 1.00 41.12 182 GLN A C 1
ATOM 1423 O O . GLN A 1 182 ? -15.097 -16.182 14.377 1.00 41.12 182 GLN A O 1
ATOM 1428 N N . SER A 1 183 ? -15.232 -14.397 15.727 1.00 45.03 183 SER A N 1
ATOM 1429 C CA . SER A 1 183 ? -15.925 -15.095 16.805 1.00 45.03 183 SER A CA 1
ATOM 1430 C C . SER A 1 183 ? -17.335 -15.438 16.317 1.00 45.03 183 SER A C 1
ATOM 1432 O O . SER A 1 183 ? -18.141 -14.521 16.142 1.00 45.03 183 SER A O 1
ATOM 1434 N N . LYS A 1 184 ? -17.585 -16.724 16.045 1.00 35.59 184 LYS A N 1
ATOM 1435 C CA . LYS A 1 184 ? -18.932 -17.276 15.846 1.00 35.59 184 LYS A CA 1
ATOM 1436 C C . LYS A 1 184 ? -19.784 -17.103 17.101 1.00 35.59 184 LYS A C 1
ATOM 1438 O O . LYS A 1 184 ? -19.212 -17.186 18.213 1.00 35.59 184 LYS A O 1
#

pLDDT: mean 87.51, std 10.82, range [35.59, 98.0]